Protein AF-A0A7W1L009-F1 (afdb_monomer_lite)

Foldseek 3Di:
DPPPPPVVVVVVVVPPPPDPPPVVVLCVLLVVLLVVLVVVLVVVVVVQVPPPPFPFDSVLSSVLSSVLSVLVSVCLVVLLVLCVVQPCDDPRVVVSCVPLVVVLQVSLLVSLLVSLVSCLVSVRRVVPSDPDPSVVSSVVSCVPCSVVSSVSSVVSSVVSCVVVVVVVVVVVVVVVVVVVVVVVVVVVVVLVVVVVVVVVVVLVVVLVVCVVVVVVVVSVVSVVVVVVVVVVSVD

Secondary structure (DSSP, 8-state):
--SSSSSGGGTTTSGGGS--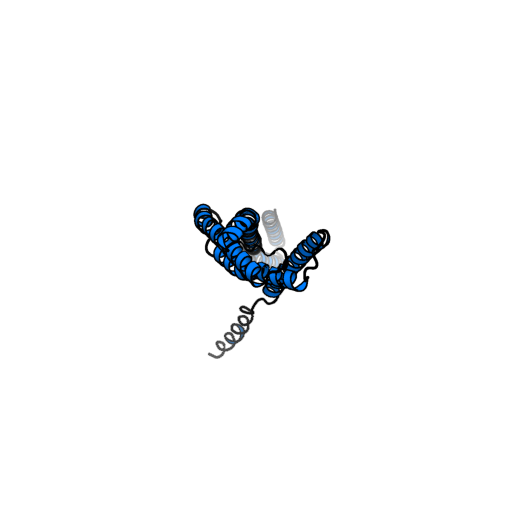--HHHHHHHHHHHHHHHHHHHHHHHHHHHTSTT----HHHHHHHHHHHHHHHHHHHHHHHHHHHHS---GGGHHHHHHHHHHHHHHHHHHHHHHHHHHHHHH-TTGGG---S-HHHHHHHHHHHHHHHHHHHHHHHHHHHHHHHHHHHHHHHHHHHHHHHHHHHHHHHHHHHHHT-HHHHHHHHHHHHHHHHTT-HHHHHHHHHHHHHHHHHHH-

Structure (mmCIF, N/CA/C/O backbone):
data_AF-A0A7W1L009-F1
#
_entry.id   AF-A0A7W1L009-F1
#
loop_
_atom_site.group_PDB
_atom_site.id
_atom_site.type_symbol
_atom_site.label_atom_id
_atom_site.label_alt_id
_atom_site.label_comp_id
_atom_site.label_asym_id
_atom_site.label_entity_id
_atom_site.label_seq_id
_atom_site.pdbx_PDB_ins_code
_atom_site.Cartn_x
_atom_site.Cartn_y
_atom_site.Cartn_z
_atom_site.occupancy
_atom_site.B_iso_or_equiv
_atom_site.auth_seq_id
_atom_site.auth_comp_id
_atom_site.auth_asym_id
_atom_site.auth_atom_id
_atom_site.pdbx_PDB_model_num
ATOM 1 N N . MET A 1 1 ? -43.339 -31.275 17.305 1.00 46.62 1 MET A N 1
ATOM 2 C CA . MET A 1 1 ? -42.189 -31.739 16.490 1.00 46.62 1 MET A CA 1
ATOM 3 C C . MET A 1 1 ? -42.233 -31.160 15.063 1.00 46.62 1 MET A C 1
ATOM 5 O O . MET A 1 1 ? -41.944 -31.872 14.111 1.00 46.62 1 MET A O 1
ATOM 9 N N . LYS A 1 2 ? -42.605 -29.875 14.900 1.00 45.19 2 LYS A N 1
ATOM 10 C CA . LYS A 1 2 ? -42.705 -29.194 13.591 1.00 45.19 2 LYS A CA 1
ATOM 11 C C . LYS A 1 2 ? -41.983 -27.836 13.518 1.00 45.19 2 LYS A C 1
ATOM 13 O O . LYS A 1 2 ? -41.909 -27.273 12.436 1.00 45.19 2 LYS A O 1
ATOM 18 N N . ASP A 1 3 ? -41.362 -27.375 14.604 1.00 46.94 3 ASP A N 1
ATOM 19 C CA . ASP A 1 3 ? -40.790 -26.017 14.668 1.00 46.94 3 ASP A CA 1
ATOM 20 C C . ASP A 1 3 ? -39.268 -25.956 14.459 1.00 46.94 3 ASP A C 1
ATOM 22 O O . ASP A 1 3 ? -38.679 -24.882 14.468 1.00 46.94 3 ASP A O 1
ATOM 26 N N . ALA A 1 4 ? -38.612 -27.095 14.213 1.00 45.16 4 ALA A N 1
ATOM 27 C CA . ALA A 1 4 ? -37.163 -27.150 13.988 1.00 45.16 4 ALA A CA 1
ATOM 28 C C . ALA A 1 4 ? -36.745 -26.940 12.516 1.00 45.16 4 ALA A C 1
ATOM 30 O O . ALA A 1 4 ? -35.558 -26.831 12.234 1.00 45.16 4 ALA A O 1
ATOM 31 N N . ALA A 1 5 ? -37.695 -26.882 11.574 1.00 46.38 5 ALA A N 1
ATOM 32 C CA . ALA A 1 5 ? -37.399 -26.817 10.136 1.00 46.38 5 ALA A CA 1
ATOM 33 C C . ALA A 1 5 ? -37.374 -25.389 9.554 1.00 46.38 5 ALA A C 1
ATOM 35 O O . ALA A 1 5 ? -36.923 -25.202 8.428 1.00 46.38 5 ALA A O 1
ATOM 36 N N . HIS A 1 6 ? -37.829 -24.377 10.301 1.00 44.53 6 HIS A N 1
ATOM 37 C CA . HIS A 1 6 ? -37.898 -22.994 9.806 1.00 44.53 6 HIS A CA 1
ATOM 38 C C . HIS A 1 6 ? -36.679 -22.127 10.152 1.00 44.53 6 HIS A C 1
ATOM 40 O O . HIS A 1 6 ? -36.514 -21.062 9.563 1.00 44.53 6 HIS A O 1
ATOM 46 N N . ILE A 1 7 ? -35.801 -22.576 11.053 1.00 45.00 7 ILE A N 1
ATOM 47 C CA . ILE A 1 7 ? -34.614 -21.803 11.462 1.00 45.00 7 ILE A CA 1
ATOM 48 C C . ILE A 1 7 ? -33.423 -22.067 10.524 1.00 45.00 7 ILE A C 1
ATOM 50 O O . ILE A 1 7 ? -32.564 -21.207 10.350 1.00 45.00 7 ILE A O 1
ATOM 54 N N . THR A 1 8 ? -33.398 -23.207 9.832 1.00 45.38 8 THR A N 1
ATOM 55 C CA . THR A 1 8 ? -32.261 -23.598 8.986 1.00 45.38 8 THR A CA 1
ATOM 56 C C . TH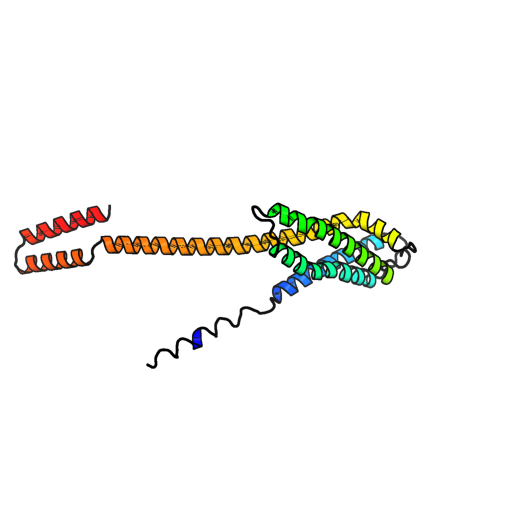R A 1 8 ? -32.197 -22.840 7.656 1.00 45.38 8 THR A C 1
ATOM 58 O O . THR A 1 8 ? -31.114 -22.677 7.110 1.00 45.38 8 THR A O 1
ATOM 61 N N . TYR A 1 9 ? -33.317 -22.304 7.154 1.00 40.91 9 TYR A N 1
ATOM 62 C CA . TYR A 1 9 ? -33.340 -21.622 5.849 1.00 40.91 9 TYR A CA 1
ATOM 63 C C . TYR A 1 9 ? -32.836 -20.165 5.898 1.00 40.91 9 TYR A C 1
ATOM 65 O O . TYR A 1 9 ? -32.505 -19.591 4.867 1.00 40.91 9 TYR A O 1
ATOM 73 N N . SER A 1 10 ? -32.747 -19.556 7.088 1.00 44.91 10 SER A N 1
ATOM 74 C CA . SER A 1 10 ? -32.300 -18.161 7.243 1.00 44.91 10 SER A CA 1
ATOM 75 C C . SER A 1 10 ? -30.789 -18.013 7.461 1.00 44.91 10 SER A C 1
ATOM 77 O O . SER A 1 10 ? -30.282 -16.894 7.391 1.00 44.91 10 SER A O 1
ATOM 79 N N . ALA A 1 11 ? -30.071 -19.103 7.750 1.00 43.47 11 ALA A N 1
ATOM 80 C CA . ALA A 1 11 ? -28.629 -19.063 7.999 1.00 43.47 11 ALA A CA 1
ATOM 81 C C . ALA A 1 11 ? -27.800 -19.235 6.711 1.00 43.47 11 ALA A C 1
ATOM 83 O O . ALA A 1 11 ? -26.725 -18.658 6.601 1.00 43.47 11 ALA A O 1
ATOM 84 N N . GLU A 1 12 ? -28.316 -19.948 5.704 1.00 40.81 12 GLU A N 1
ATOM 85 C CA . GLU A 1 12 ? -27.617 -20.150 4.422 1.00 40.81 12 GLU A CA 1
ATOM 86 C C . GLU A 1 12 ? -27.707 -18.950 3.464 1.00 40.81 12 GLU A C 1
ATOM 88 O O . GLU A 1 12 ? -26.890 -18.828 2.554 1.00 40.81 12 GLU A O 1
ATOM 93 N N . SER A 1 13 ? -28.645 -18.017 3.664 1.00 39.84 13 SER A N 1
ATOM 94 C CA . SER A 1 13 ? -28.810 -16.864 2.765 1.00 39.84 13 SER A CA 1
ATOM 95 C C . SER A 1 13 ? -27.940 -15.650 3.115 1.00 39.84 13 SER A C 1
ATOM 97 O O . SER A 1 13 ? -27.972 -14.663 2.383 1.00 39.84 13 SER A O 1
ATOM 99 N N . ILE A 1 14 ? -27.187 -15.686 4.221 1.00 44.84 14 ILE A N 1
ATOM 100 C CA . ILE A 1 14 ? -26.332 -14.566 4.667 1.00 44.84 14 ILE A CA 1
ATOM 101 C C . ILE A 1 14 ? -24.852 -14.786 4.294 1.00 44.84 14 ILE A C 1
ATOM 103 O O . ILE A 1 14 ? -24.099 -13.821 4.198 1.00 44.84 14 ILE A O 1
ATOM 107 N N . ASP A 1 15 ? -24.447 -16.015 3.957 1.00 39.91 15 ASP A N 1
ATOM 108 C CA . ASP A 1 15 ? -23.040 -16.351 3.669 1.00 39.91 15 ASP A CA 1
ATOM 109 C C . ASP A 1 15 ? -22.655 -16.311 2.173 1.00 39.91 15 ASP A C 1
ATOM 111 O O . ASP A 1 15 ? -21.501 -16.528 1.800 1.00 39.91 15 ASP A O 1
ATOM 115 N N . ALA A 1 16 ? -23.590 -15.967 1.281 1.00 38.56 16 ALA A N 1
ATOM 116 C CA . ALA A 1 16 ? -23.349 -15.964 -0.167 1.00 38.56 16 ALA A CA 1
ATOM 117 C C . ALA A 1 16 ? -22.664 -14.688 -0.715 1.00 38.56 16 ALA A C 1
ATOM 119 O O . ALA A 1 16 ? -22.377 -14.613 -1.909 1.00 38.56 16 ALA A O 1
ATOM 120 N N . THR A 1 17 ? -22.360 -13.683 0.119 1.00 44.88 17 THR A N 1
ATOM 121 C CA . THR A 1 17 ? -21.726 -12.416 -0.320 1.00 44.88 17 THR A CA 1
ATOM 122 C C . THR A 1 17 ? -20.252 -12.261 0.072 1.00 44.88 17 THR A C 1
ATOM 124 O O . THR A 1 17 ? -19.686 -11.183 -0.106 1.00 44.88 17 THR A O 1
ATOM 127 N N . ALA A 1 18 ? -19.595 -13.310 0.577 1.00 47.41 18 ALA A N 1
ATOM 128 C CA . ALA A 1 18 ? -18.253 -13.205 1.167 1.00 47.41 18 ALA A CA 1
ATOM 129 C C . ALA A 1 18 ? -17.078 -13.710 0.295 1.00 47.41 18 ALA A C 1
ATOM 131 O O . ALA A 1 18 ? -15.979 -13.909 0.806 1.00 47.41 18 ALA A O 1
ATOM 132 N N . SER A 1 19 ? -17.243 -13.891 -1.021 1.00 48.50 19 SER A N 1
ATOM 133 C CA . SER A 1 19 ? -16.113 -14.261 -1.906 1.00 48.50 19 SER A CA 1
ATOM 134 C C . SER A 1 19 ? -16.159 -13.639 -3.306 1.00 48.50 19 SER A C 1
ATOM 136 O O . SER A 1 19 ? -15.569 -14.150 -4.258 1.00 48.50 19 SER A O 1
ATOM 138 N N . GLY A 1 20 ? -16.816 -12.487 -3.448 1.00 48.69 20 GLY A N 1
ATOM 139 C CA . GLY A 1 20 ? -16.713 -11.700 -4.671 1.00 48.69 20 GLY A CA 1
ATOM 140 C C . GLY A 1 20 ? -15.293 -11.158 -4.824 1.00 48.69 20 GLY A C 1
ATOM 141 O O . GLY A 1 20 ? -14.813 -10.436 -3.948 1.00 48.69 20 GLY A O 1
ATOM 142 N N . ILE A 1 21 ? -14.624 -11.483 -5.938 1.00 59.16 21 ILE A N 1
ATOM 143 C CA . ILE A 1 21 ? -13.429 -10.765 -6.404 1.00 59.16 21 ILE A CA 1
ATOM 144 C C . ILE A 1 21 ? -13.701 -9.278 -6.190 1.00 59.16 21 ILE A C 1
ATOM 146 O O . ILE A 1 21 ? -14.651 -8.732 -6.751 1.00 59.16 21 ILE A O 1
ATOM 150 N N . ASN A 1 22 ? -12.915 -8.635 -5.325 1.00 78.00 22 ASN A N 1
ATOM 151 C CA . ASN A 1 22 ? -13.117 -7.231 -5.008 1.00 78.00 22 ASN A CA 1
ATOM 152 C C . ASN A 1 22 ? -12.625 -6.406 -6.202 1.00 78.00 22 ASN A C 1
ATOM 154 O O . ASN A 1 22 ? -11.489 -5.934 -6.228 1.00 78.00 22 ASN A O 1
ATOM 158 N N . TRP A 1 23 ? -13.470 -6.313 -7.230 1.00 80.75 23 TRP A N 1
ATOM 159 C CA . TRP A 1 23 ? -13.182 -5.647 -8.495 1.00 80.75 23 TRP A CA 1
ATOM 160 C C . TRP A 1 23 ? -12.701 -4.219 -8.271 1.00 80.75 23 TRP A C 1
ATOM 162 O O . TRP A 1 23 ? -11.804 -3.781 -8.975 1.00 80.75 23 TRP A O 1
ATOM 172 N N . LEU A 1 24 ? -13.198 -3.539 -7.233 1.00 85.69 24 LEU A N 1
ATOM 173 C CA . LEU A 1 24 ? -12.755 -2.199 -6.861 1.00 85.69 24 LEU A CA 1
ATOM 174 C C . LEU A 1 24 ? -11.282 -2.153 -6.412 1.00 85.69 24 LEU A C 1
ATOM 176 O O . LEU A 1 24 ? -10.558 -1.220 -6.754 1.00 85.69 24 LEU A O 1
ATOM 180 N N . LYS A 1 25 ? -10.795 -3.166 -5.685 1.00 84.94 25 LYS A N 1
ATOM 181 C CA . LYS A 1 25 ? -9.369 -3.263 -5.317 1.00 84.94 25 LYS A CA 1
ATOM 182 C C . LYS A 1 25 ? -8.491 -3.494 -6.550 1.00 84.94 25 LYS A C 1
ATOM 184 O O . LYS A 1 25 ? -7.429 -2.894 -6.672 1.00 84.94 25 LYS A O 1
ATOM 189 N N . TRP A 1 26 ? -8.940 -4.330 -7.484 1.00 86.38 26 TRP A N 1
ATOM 190 C CA . TRP A 1 26 ? -8.178 -4.616 -8.702 1.00 86.38 26 TRP A CA 1
ATOM 191 C C . TRP A 1 26 ? -8.198 -3.456 -9.698 1.00 86.38 26 TRP A C 1
ATOM 193 O O . TRP A 1 26 ? -7.164 -3.159 -10.291 1.00 86.38 26 TRP A O 1
ATOM 203 N N . THR A 1 27 ? -9.324 -2.755 -9.849 1.00 88.50 27 THR A N 1
ATOM 204 C CA . THR A 1 27 ? -9.409 -1.568 -10.711 1.00 88.50 27 THR A CA 1
ATOM 205 C C . THR A 1 27 ? -8.605 -0.403 -10.154 1.00 88.50 27 THR A C 1
ATOM 207 O O . THR A 1 27 ? -7.937 0.278 -10.927 1.00 88.50 27 THR A O 1
ATOM 210 N N . THR A 1 28 ? -8.595 -0.191 -8.834 1.00 89.19 28 THR A N 1
ATOM 211 C CA . THR A 1 28 ? -7.747 0.844 -8.216 1.00 89.19 28 THR A CA 1
ATOM 212 C C . THR A 1 28 ? -6.264 0.509 -8.344 1.00 89.19 28 THR A C 1
ATOM 214 O O . THR A 1 28 ? -5.489 1.379 -8.732 1.00 89.19 28 THR A O 1
ATOM 217 N N . LEU A 1 29 ? -5.869 -0.750 -8.119 1.00 90.88 29 LEU A N 1
ATOM 218 C CA . LEU A 1 29 ? -4.492 -1.209 -8.323 1.00 90.88 29 LEU A CA 1
ATOM 219 C C . LEU A 1 29 ? -4.044 -1.024 -9.779 1.00 90.88 29 LEU A C 1
ATOM 221 O O . LEU A 1 29 ? -2.995 -0.439 -10.041 1.00 90.88 29 LEU A O 1
ATOM 225 N N . PHE A 1 30 ? -4.849 -1.496 -10.730 1.00 91.19 30 PHE A N 1
ATOM 226 C CA . PHE A 1 30 ? -4.559 -1.361 -12.154 1.00 91.19 30 PHE A CA 1
ATOM 227 C C . PHE A 1 30 ? -4.498 0.111 -12.571 1.00 91.19 30 PHE A C 1
ATOM 229 O O . PHE A 1 30 ? -3.545 0.524 -13.228 1.00 91.19 30 PHE A O 1
ATOM 236 N N . GLY A 1 31 ? -5.466 0.922 -12.137 1.00 93.44 31 GLY A N 1
ATOM 237 C CA . GLY A 1 31 ? -5.502 2.358 -12.401 1.00 93.44 31 GLY A CA 1
ATOM 238 C C . GLY A 1 31 ? -4.281 3.091 -11.845 1.00 93.44 31 GLY A C 1
ATOM 239 O O . GLY A 1 31 ? -3.700 3.913 -12.549 1.00 93.44 31 GLY A O 1
ATOM 240 N N . PHE A 1 32 ? -3.839 2.746 -10.632 1.00 94.81 32 PHE A N 1
ATOM 241 C CA . PHE A 1 32 ? -2.645 3.316 -10.007 1.00 94.81 32 PHE A CA 1
ATOM 242 C C . PHE A 1 32 ? -1.383 3.053 -10.839 1.00 94.81 32 PHE A C 1
ATOM 244 O O . PHE A 1 32 ? -0.689 3.997 -11.218 1.00 94.81 32 PHE A O 1
ATOM 251 N N . TRP A 1 33 ? -1.111 1.793 -11.194 1.00 95.06 33 TRP A N 1
ATOM 252 C CA . TRP A 1 33 ? 0.078 1.445 -11.982 1.00 95.06 33 TRP A CA 1
ATOM 253 C C . TRP A 1 33 ? 0.001 1.943 -13.430 1.00 95.06 33 TRP A C 1
ATOM 255 O O . TRP A 1 33 ? 1.023 2.323 -13.999 1.00 95.06 33 TRP A O 1
ATOM 265 N N . THR A 1 34 ? -1.202 2.018 -14.009 1.00 95.12 34 THR A N 1
ATOM 266 C CA . THR A 1 34 ? -1.424 2.627 -15.332 1.00 95.12 34 THR A CA 1
ATOM 267 C C . THR A 1 34 ? -1.083 4.113 -15.311 1.00 95.12 34 THR A C 1
ATOM 269 O O . THR A 1 34 ? -0.361 4.594 -16.185 1.00 95.12 34 THR A O 1
ATOM 272 N N . LEU A 1 35 ? -1.571 4.845 -14.304 1.00 95.50 35 LEU A N 1
ATOM 273 C CA . LEU A 1 35 ? -1.282 6.266 -14.140 1.00 95.50 35 LEU A CA 1
ATOM 274 C C . LEU A 1 35 ? 0.220 6.493 -13.952 1.00 95.50 35 LEU A C 1
ATOM 276 O O . LEU A 1 35 ? 0.794 7.344 -14.627 1.00 95.50 35 LEU A O 1
ATOM 280 N N . PHE A 1 36 ? 0.864 5.699 -13.093 1.00 92.81 36 PHE A N 1
ATOM 281 C CA . PHE A 1 36 ? 2.303 5.797 -12.856 1.00 92.81 36 PHE A CA 1
ATOM 282 C C . PHE A 1 36 ? 3.105 5.546 -14.140 1.00 92.81 36 PHE A C 1
ATOM 284 O O . PHE A 1 36 ? 3.986 6.330 -14.492 1.00 92.81 36 PHE A O 1
ATOM 291 N N . SER A 1 37 ? 2.727 4.515 -14.901 1.00 94.44 37 SER A N 1
ATOM 292 C CA . SER A 1 37 ? 3.308 4.239 -16.213 1.00 94.44 37 SER A CA 1
ATOM 293 C C . SER A 1 37 ? 3.142 5.393 -17.187 1.00 94.44 37 SER A C 1
ATOM 295 O O . SER A 1 37 ? 4.089 5.750 -17.886 1.00 94.44 37 SER A O 1
ATOM 297 N N . PHE A 1 38 ? 1.943 5.967 -17.267 1.00 95.44 38 PHE A N 1
ATOM 298 C CA . PHE A 1 38 ? 1.664 7.068 -18.177 1.00 95.44 38 PHE A CA 1
ATOM 299 C C . PHE A 1 38 ? 2.495 8.305 -17.824 1.00 95.44 38 PHE A C 1
ATOM 301 O O . PHE A 1 38 ? 3.112 8.898 -18.710 1.00 95.44 38 PHE A O 1
ATOM 308 N N . LEU A 1 39 ? 2.565 8.669 -16.540 1.00 95.12 39 LEU A N 1
ATOM 309 C CA . LEU A 1 39 ? 3.374 9.794 -16.068 1.00 95.12 39 LEU A CA 1
ATOM 310 C C . LEU A 1 39 ? 4.856 9.584 -16.390 1.00 95.12 39 LEU A C 1
ATOM 312 O O . LEU A 1 39 ? 5.491 10.470 -16.961 1.00 95.12 39 LEU A O 1
ATOM 316 N N . TYR A 1 40 ? 5.386 8.392 -16.108 1.00 93.19 40 TYR A N 1
ATOM 317 C CA . TYR A 1 40 ? 6.799 8.092 -16.324 1.00 93.19 40 TYR A CA 1
ATOM 318 C C . TYR A 1 40 ? 7.155 8.004 -17.820 1.00 93.19 40 TYR A C 1
ATOM 320 O O . TYR A 1 40 ? 8.200 8.493 -18.243 1.00 93.19 40 TYR A O 1
ATOM 328 N N . ALA A 1 41 ? 6.266 7.463 -18.661 1.00 93.38 41 ALA A N 1
ATOM 329 C CA . ALA A 1 41 ? 6.438 7.481 -20.116 1.00 93.38 41 ALA A CA 1
ATOM 330 C C . ALA A 1 41 ? 6.461 8.906 -20.686 1.00 93.38 41 ALA A C 1
ATOM 332 O O . ALA A 1 41 ? 7.287 9.210 -21.548 1.00 93.38 41 ALA A O 1
ATOM 333 N N . ASN A 1 42 ? 5.585 9.788 -20.194 1.00 93.25 42 ASN A N 1
ATOM 334 C CA . ASN A 1 42 ? 5.578 11.192 -20.600 1.00 93.25 42 ASN A CA 1
ATOM 335 C C . ASN A 1 42 ? 6.837 11.923 -20.135 1.00 93.25 42 ASN A C 1
ATOM 337 O O . ASN A 1 42 ? 7.430 12.637 -20.938 1.00 93.25 42 ASN A O 1
ATOM 341 N N . GLN A 1 43 ? 7.276 11.716 -18.889 1.00 91.88 43 GLN A N 1
ATOM 342 C CA . GLN A 1 43 ? 8.520 12.297 -18.379 1.00 91.88 43 GLN A CA 1
ATOM 343 C C . GLN A 1 43 ? 9.702 11.968 -19.302 1.00 91.88 43 GLN A C 1
ATOM 345 O O . GLN A 1 43 ? 10.366 12.885 -19.781 1.00 91.88 43 GLN A O 1
ATOM 350 N N . ILE A 1 44 ? 9.902 10.683 -19.618 1.00 89.31 44 ILE A N 1
ATOM 351 C CA . ILE A 1 44 ? 10.985 10.238 -20.507 1.00 89.31 44 ILE A CA 1
ATOM 352 C C . ILE A 1 44 ? 10.846 10.851 -21.902 1.00 89.31 44 ILE A C 1
ATOM 354 O O . ILE A 1 44 ? 11.819 11.340 -22.472 1.00 89.31 44 ILE A O 1
ATOM 358 N N . TYR A 1 45 ? 9.635 10.853 -22.461 1.00 89.00 45 TYR A N 1
ATOM 359 C CA . TYR A 1 45 ? 9.402 11.417 -23.787 1.00 89.00 45 TYR A CA 1
ATOM 360 C C . TYR A 1 45 ? 9.726 12.916 -23.854 1.00 89.00 45 TYR A C 1
ATOM 362 O O . TYR A 1 45 ? 10.356 13.368 -24.810 1.00 89.00 45 TYR A O 1
ATOM 370 N N . PHE A 1 46 ? 9.327 13.693 -22.843 1.00 87.94 46 PHE A N 1
ATOM 371 C CA . PHE A 1 46 ? 9.630 15.121 -22.792 1.00 87.94 46 PHE A CA 1
ATOM 372 C C . PHE A 1 46 ? 11.115 15.387 -22.572 1.00 87.94 46 PHE A C 1
ATOM 374 O O . PHE A 1 46 ? 11.657 16.261 -23.243 1.00 87.94 46 PHE A O 1
ATOM 381 N N . GLU A 1 47 ? 11.787 14.632 -21.705 1.00 84.31 47 GLU A N 1
ATOM 382 C CA . GLU A 1 47 ? 13.237 14.737 -21.505 1.00 84.31 47 GLU A CA 1
ATOM 383 C C . GLU A 1 47 ? 13.992 14.508 -22.824 1.00 84.31 47 GLU A C 1
ATOM 385 O O . GLU A 1 47 ? 14.850 15.299 -23.220 1.00 84.31 47 GLU A O 1
ATOM 390 N N . MET A 1 48 ? 13.575 13.499 -23.588 1.00 79.75 48 MET A N 1
ATOM 391 C CA . MET A 1 48 ? 14.184 13.181 -24.878 1.00 79.75 48 MET A CA 1
ATOM 392 C C . MET A 1 48 ? 13.861 14.196 -25.971 1.00 79.75 48 MET A C 1
ATOM 394 O O . MET A 1 48 ? 14.709 14.473 -26.814 1.00 79.75 48 MET A O 1
ATOM 398 N N . ARG A 1 49 ? 12.680 14.821 -25.943 1.00 77.56 49 ARG A N 1
ATOM 399 C CA . ARG A 1 49 ? 12.310 15.865 -26.914 1.00 77.56 49 ARG A CA 1
ATOM 400 C C . ARG A 1 49 ? 13.220 17.097 -26.847 1.00 77.56 49 ARG A C 1
ATOM 402 O O . ARG A 1 49 ? 13.353 17.802 -27.844 1.00 77.56 49 ARG A O 1
ATOM 409 N N . HIS A 1 50 ? 13.843 17.358 -25.698 1.00 74.25 50 HIS A N 1
ATOM 410 C CA . HIS A 1 50 ? 14.800 18.458 -25.537 1.00 74.25 50 HIS A CA 1
ATOM 411 C C . HIS A 1 50 ? 16.217 18.092 -26.007 1.00 74.25 50 HIS A C 1
ATOM 413 O O . HIS A 1 50 ? 17.090 18.957 -26.044 1.00 74.25 50 HIS A O 1
ATOM 419 N N . THR A 1 51 ? 16.448 16.836 -26.398 1.00 72.44 51 THR A N 1
ATOM 420 C CA . THR A 1 51 ? 17.743 16.357 -26.880 1.00 72.44 51 THR A CA 1
ATOM 421 C C . THR A 1 51 ? 17.790 16.429 -28.416 1.00 72.44 51 THR A C 1
ATOM 423 O O . THR A 1 51 ? 16.984 15.784 -29.093 1.00 72.44 51 THR A O 1
ATOM 426 N N . PRO A 1 52 ? 18.714 17.204 -29.013 1.00 66.38 52 PRO A N 1
ATOM 427 C CA . PRO A 1 52 ? 18.804 17.350 -30.465 1.00 66.38 52 PRO A CA 1
ATOM 428 C C . PRO A 1 52 ? 19.039 16.006 -31.176 1.00 66.38 52 PRO A C 1
ATOM 430 O O . PRO A 1 52 ? 19.921 15.242 -30.793 1.00 66.38 52 PRO A O 1
ATOM 433 N N . GLY A 1 53 ? 18.272 15.729 -32.238 1.00 66.56 53 GLY A N 1
ATOM 434 C CA . GLY A 1 53 ? 18.401 14.506 -33.050 1.00 66.56 53 GLY A CA 1
ATOM 435 C C . GLY A 1 53 ? 17.520 13.323 -32.617 1.00 66.56 53 GLY A C 1
ATOM 436 O O . GLY A 1 53 ? 17.603 12.255 -33.221 1.00 66.56 53 GLY A O 1
ATOM 437 N N . MET A 1 54 ? 16.657 13.499 -31.611 1.00 63.56 54 MET A N 1
ATOM 438 C CA . MET A 1 54 ? 15.803 12.443 -31.054 1.00 63.56 54 MET A CA 1
ATOM 439 C C . MET A 1 54 ? 14.349 12.510 -31.559 1.00 63.56 54 MET A C 1
ATOM 441 O O . MET A 1 54 ? 13.495 13.149 -30.951 1.00 63.56 54 MET A O 1
ATOM 445 N N . ASN A 1 55 ? 14.028 11.795 -32.644 1.00 63.84 55 ASN A N 1
ATOM 446 C CA . ASN A 1 55 ? 12.637 11.510 -33.031 1.00 63.84 55 ASN A CA 1
ATOM 447 C C . ASN A 1 55 ? 12.243 10.102 -32.561 1.00 63.84 55 ASN A C 1
ATOM 449 O O . ASN A 1 55 ? 12.256 9.152 -33.341 1.00 63.84 55 ASN A O 1
ATOM 453 N N . HIS A 1 56 ? 11.915 9.955 -31.275 1.00 74.88 56 HIS A N 1
ATOM 454 C CA . HIS A 1 56 ? 11.468 8.676 -30.713 1.00 74.88 56 HIS A CA 1
ATOM 455 C C . HIS A 1 56 ? 9.952 8.504 -30.794 1.00 74.88 56 HIS A C 1
ATOM 457 O O . HIS A 1 56 ? 9.179 9.449 -30.617 1.00 74.88 56 HIS A O 1
ATOM 463 N N . SER A 1 57 ? 9.513 7.264 -31.011 1.00 86.25 57 SER A N 1
ATOM 464 C CA . SER A 1 57 ? 8.095 6.916 -30.964 1.00 86.25 57 SER A CA 1
ATOM 465 C C . SER A 1 57 ? 7.604 6.868 -29.518 1.00 86.25 57 SER A C 1
ATOM 467 O O . SER A 1 57 ? 7.963 5.960 -28.764 1.00 86.25 57 SER A O 1
ATOM 469 N N . TRP A 1 58 ? 6.728 7.809 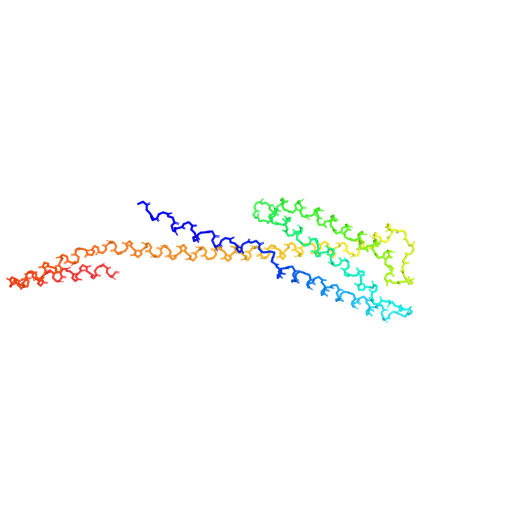-29.149 1.00 88.69 58 TRP A N 1
ATOM 470 C CA . TRP A 1 58 ? 6.071 7.825 -27.837 1.00 88.69 58 TRP A CA 1
ATOM 471 C C . TRP A 1 58 ? 5.411 6.479 -27.512 1.00 88.69 58 TRP A C 1
ATOM 473 O O . TRP A 1 58 ? 5.524 5.994 -26.393 1.00 88.69 58 TRP A O 1
ATOM 483 N N . TRP A 1 59 ? 4.807 5.820 -28.505 1.00 89.75 59 TRP A N 1
ATOM 484 C CA . TRP A 1 59 ? 4.146 4.525 -28.331 1.00 89.75 59 TRP A CA 1
ATOM 485 C C . TRP A 1 59 ? 5.094 3.407 -27.891 1.00 89.75 59 TRP A C 1
ATOM 487 O O . TRP A 1 59 ? 4.705 2.565 -27.085 1.00 89.75 59 TRP A O 1
ATOM 497 N N . ARG A 1 60 ? 6.344 3.397 -28.376 1.00 88.94 60 ARG A N 1
ATOM 498 C CA . ARG A 1 60 ? 7.333 2.390 -27.955 1.00 88.94 60 ARG A CA 1
ATOM 499 C C . ARG A 1 60 ? 7.785 2.616 -26.519 1.00 88.94 60 ARG A C 1
ATOM 501 O O . ARG A 1 60 ? 7.900 1.652 -25.766 1.00 88.94 60 ARG A O 1
ATOM 508 N N . ILE A 1 61 ? 7.989 3.878 -26.138 1.00 90.69 61 ILE A N 1
ATOM 509 C CA . ILE A 1 61 ? 8.302 4.259 -24.756 1.00 90.69 61 ILE A CA 1
ATOM 510 C C . ILE A 1 61 ? 7.124 3.891 -23.850 1.00 90.69 61 ILE A C 1
ATOM 512 O O . ILE A 1 61 ? 7.314 3.188 -22.865 1.00 90.69 61 ILE A O 1
ATOM 516 N N . ALA A 1 62 ? 5.902 4.283 -24.209 1.00 93.06 62 ALA A N 1
ATOM 517 C CA . ALA A 1 62 ? 4.700 3.987 -23.438 1.00 93.06 62 ALA A CA 1
ATOM 518 C C . ALA A 1 62 ? 4.495 2.478 -23.237 1.00 93.06 62 ALA A C 1
ATOM 520 O O . ALA A 1 62 ? 4.222 2.050 -22.120 1.00 93.06 62 ALA A O 1
ATOM 521 N N . PHE A 1 63 ? 4.681 1.666 -24.282 1.00 92.69 63 PHE A N 1
ATOM 522 C CA . PHE A 1 63 ? 4.563 0.210 -24.181 1.00 92.69 63 PHE A CA 1
ATOM 523 C C . PHE A 1 63 ? 5.641 -0.408 -23.280 1.00 92.69 63 PHE A C 1
ATOM 525 O O . PHE A 1 63 ? 5.324 -1.235 -22.424 1.00 92.69 63 PHE A O 1
ATOM 532 N N . TRP A 1 64 ? 6.901 0.018 -23.429 1.00 92.06 64 TRP A N 1
ATOM 533 C CA . TRP A 1 64 ? 7.992 -0.423 -22.557 1.00 92.06 64 TRP A CA 1
ATOM 534 C C . TRP A 1 64 ? 7.695 -0.101 -21.088 1.00 92.06 64 TRP A C 1
ATOM 536 O O . TRP A 1 64 ? 7.770 -0.984 -20.236 1.00 92.06 64 TRP A O 1
ATOM 546 N N . GLN A 1 65 ? 7.262 1.126 -20.804 1.00 94.44 65 GLN A N 1
ATOM 547 C CA . GLN A 1 65 ? 6.955 1.561 -19.443 1.00 94.44 65 GLN A CA 1
ATOM 548 C C . GLN A 1 65 ? 5.754 0.832 -18.859 1.00 94.44 65 GLN A C 1
ATOM 550 O O . GLN A 1 65 ? 5.802 0.397 -17.712 1.00 94.44 65 GLN A O 1
ATOM 555 N N . LEU A 1 66 ? 4.709 0.620 -19.654 1.00 95.31 66 LEU A N 1
ATOM 556 C CA . LEU A 1 66 ? 3.517 -0.087 -19.203 1.00 95.31 66 LEU A CA 1
ATOM 557 C C . LEU A 1 66 ? 3.850 -1.511 -18.764 1.00 95.31 66 LEU A C 1
ATOM 559 O O . LEU A 1 66 ? 3.395 -1.950 -17.711 1.00 95.31 66 LEU A O 1
ATOM 563 N N . ALA A 1 67 ? 4.717 -2.199 -19.502 1.00 95.06 67 ALA A N 1
ATOM 564 C CA . ALA A 1 67 ? 5.201 -3.514 -19.109 1.00 95.06 67 ALA A CA 1
ATOM 565 C C . ALA A 1 67 ? 6.053 -3.481 -17.822 1.00 95.06 67 ALA A C 1
ATOM 567 O O . ALA A 1 67 ? 5.852 -4.316 -16.939 1.00 95.06 67 ALA A O 1
ATOM 568 N N . VAL A 1 68 ? 6.960 -2.506 -17.678 1.00 94.62 68 VAL A N 1
ATOM 569 C CA . VAL A 1 68 ? 7.813 -2.351 -16.481 1.00 94.62 68 VAL A CA 1
ATOM 570 C C . VAL A 1 68 ? 6.981 -2.063 -15.223 1.00 94.62 68 VAL A C 1
ATOM 572 O O . VAL A 1 68 ? 7.220 -2.657 -14.168 1.00 94.62 68 VAL A O 1
ATOM 575 N N . TRP A 1 69 ? 5.971 -1.198 -15.319 1.00 95.62 69 TRP A N 1
ATOM 576 C CA . TRP A 1 69 ? 5.109 -0.838 -14.189 1.00 95.62 69 TRP A CA 1
ATOM 577 C C . TRP A 1 69 ? 4.051 -1.894 -13.877 1.00 95.62 69 TRP A C 1
ATOM 579 O O . TRP A 1 69 ? 3.743 -2.128 -12.710 1.00 95.62 69 TRP A O 1
ATOM 589 N N . TYR A 1 70 ? 3.525 -2.600 -14.877 1.00 95.31 70 TYR A N 1
ATOM 590 C CA . TYR A 1 70 ? 2.637 -3.732 -14.609 1.00 95.31 70 TYR A CA 1
ATOM 591 C C . TYR A 1 70 ? 3.357 -4.906 -13.963 1.00 95.31 70 TYR A C 1
ATOM 593 O O . TYR A 1 70 ? 2.717 -5.628 -13.203 1.00 95.31 70 TYR A O 1
ATOM 601 N N . ALA A 1 71 ? 4.673 -5.061 -14.149 1.00 95.56 71 ALA A N 1
ATOM 602 C CA . ALA A 1 71 ? 5.442 -6.007 -13.345 1.00 95.56 71 ALA A CA 1
ATOM 603 C C . ALA A 1 71 ? 5.282 -5.715 -11.839 1.00 95.56 71 ALA A C 1
ATOM 605 O O . ALA A 1 71 ? 5.004 -6.634 -11.070 1.00 95.56 71 ALA A O 1
ATOM 606 N N . TRP A 1 72 ? 5.330 -4.443 -11.421 1.00 95.88 72 TRP A N 1
ATOM 607 C CA . TRP A 1 72 ? 5.015 -4.049 -10.040 1.00 95.88 72 TRP A CA 1
ATOM 608 C C . TRP A 1 72 ? 3.552 -4.307 -9.665 1.00 95.88 72 TRP A C 1
ATOM 610 O O . TRP A 1 72 ? 3.276 -4.779 -8.561 1.00 95.88 72 TRP A O 1
ATOM 620 N N . GLY A 1 73 ? 2.615 -4.086 -10.589 1.00 94.69 73 GLY A N 1
ATOM 621 C CA . GLY A 1 73 ? 1.206 -4.451 -10.414 1.00 94.69 73 GLY A CA 1
ATOM 622 C C . GLY A 1 73 ? 0.987 -5.932 -10.100 1.00 94.69 73 GLY A C 1
ATOM 623 O O . GLY A 1 73 ? 0.262 -6.252 -9.159 1.00 94.69 73 GLY A O 1
ATOM 624 N N . PHE A 1 74 ? 1.662 -6.830 -10.820 1.00 94.44 74 PHE A N 1
ATOM 625 C CA . PHE A 1 74 ? 1.615 -8.274 -10.568 1.00 94.44 74 PHE A CA 1
ATOM 626 C C . PHE A 1 74 ? 2.372 -8.687 -9.301 1.00 94.44 74 PHE A C 1
ATOM 628 O O . PHE A 1 74 ? 1.939 -9.600 -8.598 1.00 94.44 74 PHE A O 1
ATOM 635 N N . LEU A 1 75 ? 3.474 -8.007 -8.974 1.00 95.38 75 LEU A N 1
ATOM 636 C CA . LEU A 1 75 ? 4.230 -8.258 -7.747 1.00 95.38 75 LEU A CA 1
ATOM 637 C C . LEU A 1 75 ? 3.487 -7.775 -6.498 1.00 95.38 75 LEU A C 1
ATOM 639 O O . LEU A 1 75 ? 3.605 -8.402 -5.451 1.00 95.38 75 LEU A O 1
ATOM 643 N N . THR A 1 76 ? 2.684 -6.713 -6.590 1.00 95.69 76 THR A N 1
ATOM 644 C CA . THR A 1 76 ? 1.963 -6.124 -5.451 1.00 95.69 76 THR A CA 1
ATOM 645 C C . THR A 1 76 ? 1.173 -7.153 -4.627 1.00 95.69 76 THR A C 1
ATOM 647 O O . THR A 1 76 ? 1.439 -7.259 -3.430 1.00 95.69 76 THR A O 1
ATOM 650 N N . PRO A 1 77 ? 0.251 -7.964 -5.187 1.00 93.88 77 PRO A N 1
ATOM 651 C CA . PRO A 1 77 ? -0.478 -8.958 -4.395 1.00 93.88 77 PRO A CA 1
ATOM 652 C C . PRO A 1 77 ? 0.438 -10.022 -3.773 1.00 93.88 77 PRO A C 1
ATOM 654 O O . PRO A 1 77 ? 0.154 -10.498 -2.675 1.00 93.88 77 PRO A O 1
ATOM 657 N N . ILE A 1 78 ? 1.552 -10.366 -4.430 1.00 94.62 78 ILE A N 1
ATOM 658 C CA . ILE A 1 78 ? 2.542 -11.321 -3.913 1.00 94.62 78 ILE A CA 1
ATOM 659 C C . ILE A 1 78 ? 3.273 -10.718 -2.707 1.00 94.62 78 ILE A C 1
ATOM 661 O O . ILE A 1 78 ? 3.383 -11.369 -1.669 1.00 94.62 78 ILE A O 1
ATOM 665 N N . ILE A 1 79 ? 3.719 -9.464 -2.818 1.00 95.69 79 ILE A N 1
ATOM 666 C CA . ILE A 1 79 ? 4.400 -8.719 -1.750 1.00 95.69 79 ILE A CA 1
ATOM 667 C C . ILE A 1 79 ? 3.469 -8.550 -0.546 1.00 95.69 79 ILE A C 1
ATOM 669 O O . ILE A 1 79 ? 3.854 -8.862 0.579 1.00 95.69 79 ILE A O 1
ATOM 673 N N . LEU A 1 80 ? 2.224 -8.124 -0.776 1.00 94.44 80 LEU A N 1
ATOM 674 C CA . LEU A 1 80 ? 1.222 -7.964 0.281 1.00 94.44 80 LEU A CA 1
ATOM 675 C C . LEU A 1 80 ? 0.872 -9.306 0.942 1.00 94.44 80 LEU A C 1
ATOM 677 O O . LEU A 1 80 ? 0.771 -9.390 2.166 1.00 94.44 80 LEU A O 1
ATOM 681 N N . GLY A 1 81 ? 0.736 -10.377 0.155 1.00 92.75 81 GLY A N 1
ATOM 682 C CA . GLY A 1 81 ? 0.521 -11.729 0.673 1.00 92.75 81 GLY A CA 1
ATOM 683 C C . GLY A 1 81 ? 1.688 -12.224 1.533 1.00 92.75 81 GLY A C 1
ATOM 684 O O . GLY A 1 81 ? 1.472 -12.796 2.603 1.00 92.75 81 GLY A O 1
ATOM 685 N N . LEU A 1 82 ? 2.927 -11.957 1.111 1.00 93.31 82 LEU A N 1
ATOM 686 C CA . LEU A 1 82 ? 4.127 -12.278 1.882 1.00 93.31 82 LEU A CA 1
ATOM 687 C C . LEU A 1 82 ? 4.191 -11.469 3.186 1.00 93.31 82 LEU A C 1
ATOM 689 O O . LEU A 1 82 ? 4.496 -12.036 4.235 1.00 93.31 82 LEU A O 1
ATOM 693 N N . GLY A 1 83 ? 3.861 -10.174 3.135 1.00 92.38 83 GLY A N 1
ATOM 694 C CA . GLY A 1 83 ? 3.780 -9.294 4.304 1.00 92.38 83 GLY A CA 1
ATOM 695 C C . GLY A 1 83 ? 2.792 -9.802 5.350 1.00 92.38 83 GLY A C 1
ATOM 696 O O . GLY A 1 83 ? 3.130 -9.910 6.525 1.00 92.38 83 GLY A O 1
ATOM 697 N N . ARG A 1 84 ? 1.602 -10.229 4.916 1.00 90.75 84 ARG A N 1
ATOM 698 C CA . ARG A 1 84 ? 0.589 -10.830 5.801 1.00 90.75 84 ARG A CA 1
ATOM 699 C C . ARG A 1 84 ? 1.022 -12.158 6.406 1.00 90.75 84 ARG A C 1
ATOM 701 O O . ARG A 1 84 ? 0.684 -12.443 7.552 1.00 90.75 84 ARG A O 1
ATOM 708 N N . ARG A 1 85 ? 1.762 -12.977 5.651 1.00 90.94 85 ARG A N 1
ATOM 709 C CA . ARG A 1 85 ? 2.270 -14.277 6.116 1.00 90.94 85 ARG A CA 1
ATOM 710 C C . ARG A 1 85 ? 3.403 -14.134 7.134 1.00 90.94 85 ARG A C 1
ATOM 712 O O . ARG A 1 85 ? 3.524 -14.970 8.027 1.00 90.94 85 ARG A O 1
ATOM 719 N N . PHE A 1 86 ? 4.224 -13.096 6.995 1.00 89.81 86 PHE A N 1
ATOM 720 C CA . PHE A 1 86 ? 5.357 -12.811 7.874 1.00 89.81 86 PHE A CA 1
ATOM 721 C C . PHE A 1 86 ? 5.271 -11.375 8.414 1.00 89.81 86 PHE A C 1
ATOM 723 O O . PHE A 1 86 ? 6.073 -10.522 8.011 1.00 89.81 86 PHE A O 1
ATOM 730 N N . PRO A 1 87 ? 4.309 -11.103 9.318 1.00 85.62 87 PRO A N 1
ATOM 731 C CA . PRO A 1 87 ? 4.061 -9.759 9.822 1.00 85.62 87 PRO A CA 1
ATOM 732 C C . PRO A 1 87 ? 5.258 -9.236 10.620 1.00 85.62 87 PRO A C 1
ATOM 734 O O . PRO A 1 87 ? 5.880 -9.964 11.392 1.00 85.62 87 PRO A O 1
ATOM 737 N N . GLY A 1 88 ? 5.572 -7.954 10.444 1.00 82.31 88 GLY A N 1
ATOM 738 C CA . GLY A 1 88 ? 6.665 -7.262 11.135 1.00 82.31 88 GLY A CA 1
ATOM 739 C C . GLY A 1 88 ? 6.323 -6.776 12.545 1.00 82.31 88 GLY A C 1
ATOM 740 O O . GLY A 1 88 ? 6.897 -5.789 12.992 1.00 82.31 88 GLY A O 1
ATOM 741 N N . GLU A 1 89 ? 5.378 -7.415 13.236 1.00 79.88 89 GLU A N 1
ATOM 742 C CA . GLU A 1 89 ? 4.854 -6.947 14.525 1.00 79.88 89 GLU A CA 1
ATOM 743 C C . GLU A 1 89 ? 5.445 -7.729 15.716 1.00 79.88 89 GLU A C 1
ATOM 745 O O . GLU A 1 89 ? 5.658 -8.949 15.669 1.00 79.88 89 GLU A O 1
ATOM 750 N N . GLY A 1 90 ? 5.691 -7.013 16.819 1.00 79.62 90 GLY A N 1
ATOM 751 C CA . GLY A 1 90 ? 6.090 -7.589 18.105 1.00 79.62 90 GLY A CA 1
ATOM 752 C C . GLY A 1 90 ? 7.406 -8.373 18.057 1.00 79.62 90 GLY A C 1
ATOM 753 O O . GLY A 1 90 ? 8.367 -7.972 17.407 1.00 79.62 90 GLY A O 1
ATOM 754 N N . ALA A 1 91 ? 7.455 -9.519 18.740 1.00 77.06 91 ALA A N 1
ATOM 755 C CA . ALA A 1 91 ? 8.666 -10.338 18.890 1.00 77.06 91 ALA A CA 1
ATOM 756 C C . ALA A 1 91 ? 9.186 -10.970 17.580 1.00 77.06 91 ALA A C 1
ATOM 758 O O . ALA A 1 91 ? 10.272 -11.545 17.560 1.00 77.06 91 ALA A O 1
ATOM 759 N N . SER A 1 92 ? 8.430 -10.875 16.481 1.00 85.50 92 SER A N 1
ATOM 760 C CA . SER A 1 92 ? 8.762 -11.510 15.199 1.00 85.50 92 SER A CA 1
ATOM 761 C C . SER A 1 92 ? 9.380 -10.568 14.158 1.00 85.50 92 SER A C 1
ATOM 763 O O . SER A 1 92 ? 9.727 -11.015 13.062 1.00 85.50 92 SER A O 1
ATOM 765 N N . TRP A 1 93 ? 9.588 -9.288 14.495 1.00 87.31 93 TRP A N 1
ATOM 766 C CA . TRP A 1 93 ? 10.071 -8.270 13.553 1.00 87.31 93 TRP A CA 1
ATOM 767 C C . TRP A 1 93 ? 11.416 -8.629 12.893 1.00 87.31 93 TRP A C 1
ATOM 769 O O . TRP A 1 93 ? 11.573 -8.442 11.689 1.00 87.31 93 TRP A O 1
ATOM 779 N N . LEU A 1 94 ? 12.353 -9.238 13.636 1.00 91.12 94 LEU A N 1
ATOM 780 C CA . LEU A 1 94 ? 13.640 -9.702 13.095 1.00 91.12 94 LEU A CA 1
ATOM 781 C C . LEU A 1 94 ? 13.467 -10.801 12.043 1.00 91.12 94 LEU A C 1
ATOM 783 O O . LEU A 1 94 ? 14.170 -10.811 11.037 1.00 91.12 94 LEU A O 1
ATOM 787 N N . ARG A 1 95 ? 12.515 -11.718 12.248 1.00 90.12 95 ARG A N 1
ATOM 788 C CA . ARG A 1 95 ? 12.207 -12.783 11.284 1.00 90.12 95 ARG A CA 1
ATOM 789 C C . ARG A 1 95 ? 11.566 -12.208 10.026 1.00 90.12 95 ARG A C 1
ATOM 791 O O . ARG A 1 95 ? 11.903 -12.639 8.930 1.00 90.12 95 ARG A O 1
ATOM 798 N N . SER A 1 96 ? 10.668 -11.238 10.189 1.00 91.62 96 SER A N 1
ATOM 799 C CA . SER A 1 96 ? 10.067 -10.508 9.070 1.00 91.62 96 SER A CA 1
ATOM 800 C C . SER A 1 96 ? 11.154 -9.806 8.249 1.00 91.62 96 SER A C 1
ATOM 802 O O . SER A 1 96 ? 11.245 -10.016 7.041 1.00 91.62 96 SER A O 1
ATOM 804 N N . LEU A 1 97 ? 12.068 -9.084 8.907 1.00 93.12 97 LEU A N 1
ATOM 805 C CA . LEU A 1 97 ? 13.195 -8.425 8.245 1.00 93.12 97 LEU A CA 1
ATOM 806 C C . LEU A 1 97 ? 14.125 -9.428 7.544 1.00 93.12 97 LEU A C 1
ATOM 808 O O . LEU A 1 97 ? 14.504 -9.206 6.398 1.00 93.12 97 LEU A O 1
ATOM 812 N N . ALA A 1 98 ? 14.436 -10.557 8.186 1.00 94.44 98 ALA A N 1
ATOM 813 C CA . ALA A 1 98 ? 15.277 -11.610 7.615 1.00 94.44 98 ALA A CA 1
ATOM 814 C C . ALA A 1 98 ? 14.676 -12.273 6.361 1.00 94.44 98 ALA A C 1
ATOM 816 O O . ALA A 1 98 ? 15.415 -12.866 5.581 1.00 94.44 98 ALA A O 1
ATOM 817 N N . ILE A 1 99 ? 13.359 -12.176 6.154 1.00 94.38 99 ILE A N 1
ATOM 818 C CA . ILE A 1 99 ? 12.670 -12.696 4.966 1.00 94.38 99 ILE A CA 1
ATOM 819 C C . ILE A 1 99 ? 12.530 -11.600 3.904 1.00 94.38 99 ILE A C 1
ATOM 821 O O . ILE A 1 99 ? 12.895 -11.809 2.748 1.00 94.38 99 ILE A O 1
ATOM 825 N N . HIS A 1 100 ? 12.036 -10.421 4.287 1.00 95.44 100 HIS A N 1
ATOM 826 C CA . HIS A 1 100 ? 11.737 -9.340 3.343 1.00 95.44 100 HIS A CA 1
ATOM 827 C C . HIS A 1 100 ? 12.987 -8.657 2.800 1.00 95.44 100 HIS A C 1
ATOM 829 O O . HIS A 1 100 ? 12.994 -8.261 1.639 1.00 95.44 100 HIS A O 1
ATOM 835 N N . LEU A 1 101 ? 14.067 -8.558 3.582 1.00 96.38 101 LEU A N 1
ATOM 836 C CA . LEU A 1 101 ? 15.318 -7.959 3.118 1.00 96.38 101 LEU A CA 1
ATOM 837 C C . LEU A 1 101 ? 15.920 -8.730 1.925 1.00 96.38 101 LEU A C 1
ATOM 839 O O . LEU A 1 101 ? 16.025 -8.130 0.855 1.00 96.38 101 LEU A O 1
ATOM 843 N N . PRO A 1 102 ? 16.261 -10.033 2.016 1.00 97.06 102 PRO A N 1
ATOM 844 C CA . PRO A 1 102 ? 16.800 -10.754 0.863 1.00 97.06 102 PRO A CA 1
ATOM 845 C C . PRO A 1 102 ? 15.791 -10.839 -0.287 1.00 97.06 102 PRO A C 1
ATOM 847 O O . PRO A 1 102 ? 16.181 -10.730 -1.447 1.00 97.06 102 PRO A O 1
ATOM 850 N N . PHE A 1 103 ? 14.495 -10.971 0.013 1.00 96.75 103 PHE A N 1
ATOM 851 C CA . PHE A 1 103 ? 13.467 -11.011 -1.023 1.00 96.75 103 PHE A CA 1
ATOM 852 C C . PHE A 1 103 ? 13.377 -9.688 -1.798 1.00 96.75 103 PHE A C 1
ATOM 854 O O . PHE A 1 103 ? 13.345 -9.715 -3.023 1.00 96.75 103 PHE A O 1
ATOM 861 N N . SER A 1 104 ? 13.436 -8.537 -1.121 1.00 97.50 104 SER A N 1
ATOM 862 C CA . SER A 1 104 ? 13.448 -7.221 -1.777 1.00 97.50 104 SER A CA 1
ATOM 863 C C . SER A 1 104 ? 14.666 -7.030 -2.685 1.00 97.50 104 SER A C 1
ATOM 865 O O . SER A 1 104 ? 14.520 -6.542 -3.803 1.00 97.50 104 SER A O 1
ATOM 867 N N . VAL A 1 105 ? 15.849 -7.496 -2.264 1.00 98.00 105 VAL A N 1
ATOM 868 C CA . VAL A 1 105 ? 17.073 -7.465 -3.082 1.00 98.00 105 VAL A CA 1
ATOM 869 C C . VAL A 1 105 ? 16.918 -8.325 -4.339 1.00 98.00 105 VAL A C 1
ATOM 871 O O . VAL A 1 105 ? 17.267 -7.881 -5.432 1.00 98.00 105 VAL A O 1
ATOM 874 N N . ILE A 1 106 ? 16.367 -9.537 -4.204 1.00 97.81 106 ILE A N 1
ATOM 875 C CA . ILE A 1 106 ? 16.123 -10.449 -5.333 1.00 97.81 106 ILE A CA 1
ATOM 876 C C . ILE A 1 106 ? 15.091 -9.857 -6.295 1.00 97.81 106 ILE A C 1
ATOM 878 O O . ILE A 1 106 ? 15.309 -9.883 -7.506 1.00 97.81 106 ILE A O 1
ATOM 882 N N . VAL A 1 107 ? 13.986 -9.313 -5.776 1.00 98.00 107 VAL A N 1
ATOM 883 C CA . VAL A 1 107 ? 12.931 -8.692 -6.587 1.00 98.00 107 VAL A CA 1
ATOM 884 C C . VAL A 1 107 ? 13.481 -7.495 -7.356 1.00 98.00 107 VAL A C 1
ATOM 886 O O . VAL A 1 107 ? 13.290 -7.449 -8.566 1.00 98.00 107 VAL A O 1
ATOM 889 N N . ALA A 1 108 ? 14.220 -6.593 -6.704 1.00 97.88 108 ALA A N 1
ATOM 890 C CA . ALA A 1 108 ? 14.827 -5.436 -7.362 1.00 97.88 108 ALA A CA 1
ATOM 891 C C . ALA A 1 108 ? 15.820 -5.859 -8.458 1.00 97.88 108 ALA A C 1
ATOM 893 O O . ALA A 1 108 ? 15.715 -5.426 -9.600 1.00 97.88 108 ALA A O 1
ATOM 894 N N . ALA A 1 109 ? 16.745 -6.777 -8.158 1.00 97.88 109 ALA A N 1
ATOM 895 C CA . ALA A 1 109 ? 17.703 -7.269 -9.150 1.00 97.88 109 ALA A CA 1
ATOM 896 C C . ALA A 1 109 ? 17.011 -7.950 -10.349 1.00 97.88 109 ALA A C 1
ATOM 898 O O . ALA A 1 109 ? 17.384 -7.730 -11.503 1.00 97.88 109 ALA A O 1
ATOM 899 N N . THR A 1 110 ? 15.974 -8.749 -10.085 1.00 97.81 110 THR A N 1
ATOM 900 C CA . THR A 1 110 ? 15.211 -9.461 -11.122 1.00 97.81 110 THR A CA 1
ATOM 901 C C . THR A 1 110 ? 14.370 -8.503 -11.962 1.00 97.81 110 THR A C 1
ATOM 903 O O . THR A 1 110 ? 14.308 -8.657 -13.181 1.00 97.81 110 THR A O 1
ATOM 906 N N . HIS A 1 111 ? 13.742 -7.505 -11.337 1.00 97.88 111 HIS A N 1
ATOM 907 C CA . HIS A 1 111 ? 12.951 -6.491 -12.031 1.00 97.88 111 HIS A CA 1
ATOM 908 C C . HIS A 1 111 ? 13.834 -5.653 -12.956 1.00 97.88 111 HIS A C 1
ATOM 910 O O . HIS A 1 111 ? 13.549 -5.590 -14.152 1.00 97.88 111 HIS A O 1
ATOM 916 N N . VAL A 1 112 ? 14.980 -5.161 -12.471 1.00 97.62 112 VAL A N 1
ATOM 917 C CA . VAL A 1 112 ? 15.967 -4.455 -13.303 1.00 97.62 112 VAL A CA 1
ATOM 918 C C . VAL A 1 112 ? 16.453 -5.327 -14.464 1.00 97.62 112 VAL A C 1
ATOM 920 O O . VAL A 1 112 ? 16.558 -4.852 -15.598 1.00 97.62 112 VAL A O 1
ATOM 923 N N . ALA A 1 113 ? 16.735 -6.611 -14.223 1.00 97.25 113 ALA A N 1
ATOM 924 C CA . ALA A 1 113 ? 17.141 -7.539 -15.277 1.00 97.25 113 ALA A CA 1
ATOM 925 C C . ALA A 1 113 ? 16.049 -7.694 -16.350 1.00 97.25 113 ALA A C 1
ATOM 927 O O . ALA A 1 113 ? 16.340 -7.592 -17.546 1.00 97.25 113 ALA A O 1
ATOM 928 N N . ALA A 1 114 ? 14.793 -7.878 -15.935 1.00 96.94 114 ALA A N 1
ATOM 929 C CA . ALA A 1 114 ? 13.650 -7.993 -16.835 1.00 96.94 114 ALA A CA 1
ATOM 930 C C . ALA A 1 114 ? 13.407 -6.697 -17.624 1.00 96.94 114 ALA A C 1
ATOM 932 O O . ALA A 1 114 ? 13.234 -6.745 -18.842 1.00 96.94 114 ALA A O 1
ATOM 933 N N . ALA A 1 115 ? 13.466 -5.539 -16.962 1.00 95.38 115 ALA A N 1
ATOM 934 C CA . ALA A 1 115 ? 13.322 -4.228 -17.589 1.00 95.38 115 ALA A CA 1
ATOM 935 C C . ALA A 1 115 ? 14.436 -3.963 -18.615 1.00 95.38 115 ALA A C 1
ATOM 937 O O . ALA A 1 115 ? 14.158 -3.481 -19.716 1.00 95.38 115 ALA A O 1
ATOM 938 N N . THR A 1 116 ? 15.678 -4.347 -18.293 1.00 94.56 116 THR A N 1
ATOM 939 C CA . THR A 1 116 ? 16.834 -4.257 -19.200 1.00 94.56 116 THR A CA 1
ATOM 940 C C . THR A 1 116 ? 16.628 -5.135 -20.429 1.00 94.56 116 THR A C 1
ATOM 942 O O . THR A 1 116 ? 16.782 -4.670 -21.559 1.00 94.56 116 THR A O 1
ATOM 945 N N . TYR A 1 117 ? 16.246 -6.396 -20.225 1.00 94.38 117 TYR A N 1
ATOM 946 C CA . TYR A 1 117 ? 16.001 -7.332 -21.318 1.00 94.38 117 TYR A CA 1
ATOM 947 C C . TYR A 1 117 ? 14.877 -6.834 -22.233 1.00 94.38 117 TYR A C 1
ATOM 949 O O . TYR A 1 117 ? 15.024 -6.798 -23.455 1.00 94.38 117 TYR A O 1
ATOM 957 N N . LEU A 1 118 ? 13.783 -6.352 -21.641 1.00 93.50 118 LEU A N 1
ATOM 958 C CA . LEU A 1 118 ? 12.655 -5.803 -22.377 1.00 93.50 118 LEU A CA 1
ATOM 959 C C . LEU A 1 118 ? 13.040 -4.547 -23.176 1.00 93.50 118 LEU A C 1
ATOM 961 O O . LEU A 1 118 ? 12.656 -4.415 -24.339 1.00 93.50 118 LEU A O 1
ATOM 965 N N . LYS A 1 119 ? 13.845 -3.655 -22.590 1.00 91.56 119 LYS A N 1
ATOM 966 C CA . LYS A 1 119 ? 14.392 -2.476 -23.275 1.00 91.56 119 LYS A CA 1
ATOM 967 C C . LYS A 1 119 ? 15.220 -2.878 -24.501 1.00 91.56 119 LYS A C 1
ATOM 969 O O . LYS A 1 119 ? 15.079 -2.256 -25.551 1.00 91.56 119 LYS A O 1
ATOM 974 N N . MET A 1 120 ? 16.043 -3.927 -24.399 1.00 90.94 120 MET A N 1
ATOM 975 C CA . MET A 1 120 ? 16.851 -4.431 -25.521 1.00 90.94 120 MET A CA 1
ATOM 976 C C . MET A 1 120 ? 16.002 -5.022 -26.657 1.00 90.94 120 MET A C 1
ATOM 978 O O . MET A 1 120 ? 16.388 -4.910 -27.821 1.00 90.94 120 MET A O 1
ATOM 982 N N . LEU A 1 121 ? 14.854 -5.628 -26.334 1.00 90.12 121 LEU A N 1
ATOM 983 C CA . LEU A 1 121 ? 13.917 -6.170 -27.321 1.00 90.12 121 LEU A CA 1
ATOM 984 C C . LEU A 1 121 ? 13.118 -5.070 -28.030 1.00 90.12 121 LEU A C 1
ATOM 986 O O . LEU A 1 121 ? 13.037 -5.062 -29.255 1.00 90.12 121 LEU A O 1
ATOM 990 N N . ILE A 1 122 ? 12.536 -4.142 -27.264 1.00 89.25 122 ILE A N 1
ATOM 991 C CA . ILE A 1 122 ? 11.655 -3.088 -27.794 1.00 89.25 122 ILE A CA 1
ATOM 992 C C . ILE A 1 122 ? 12.457 -1.981 -28.482 1.00 89.25 122 ILE A C 1
ATOM 994 O O . ILE A 1 122 ? 11.958 -1.358 -29.420 1.00 89.25 122 ILE A O 1
ATOM 998 N N . LYS A 1 123 ? 13.687 -1.724 -28.013 1.00 88.31 123 LYS A N 1
ATOM 999 C CA . LYS A 1 123 ? 14.541 -0.614 -28.460 1.00 88.31 123 LYS A CA 1
ATOM 1000 C C . LYS A 1 123 ? 13.777 0.718 -28.460 1.00 88.31 123 LYS A C 1
ATOM 1002 O O . LYS A 1 123 ? 13.654 1.364 -29.503 1.00 88.31 123 LYS A O 1
ATOM 1007 N N . PRO A 1 124 ? 13.240 1.148 -27.299 1.00 85.25 124 PRO A N 1
ATOM 1008 C CA . PRO A 1 124 ? 12.375 2.327 -27.225 1.00 85.25 124 PRO A CA 1
ATOM 1009 C C . PRO A 1 124 ? 13.081 3.626 -27.649 1.00 85.25 124 PRO A C 1
ATOM 1011 O O . PRO A 1 124 ? 12.409 4.594 -27.995 1.00 85.25 124 PRO A O 1
ATOM 1014 N N . PHE A 1 125 ? 14.418 3.629 -27.673 1.00 82.44 125 PHE A N 1
ATOM 1015 C CA . PHE A 1 125 ? 15.255 4.787 -27.990 1.00 82.44 125 PHE A CA 1
ATOM 1016 C C . PHE A 1 125 ? 15.953 4.697 -29.356 1.00 82.44 125 PHE A C 1
ATOM 1018 O O . PHE A 1 125 ? 16.880 5.464 -29.592 1.00 82.44 125 PHE A O 1
ATOM 1025 N N . ASP A 1 126 ? 15.531 3.781 -30.244 1.00 71.88 126 ASP A N 1
ATOM 1026 C CA . ASP A 1 126 ? 15.998 3.582 -31.633 1.00 71.88 126 ASP A CA 1
ATOM 1027 C C . ASP A 1 126 ? 17.524 3.747 -31.838 1.00 71.88 126 ASP A C 1
ATOM 1029 O O . ASP A 1 126 ? 18.255 2.759 -31.783 1.00 71.88 126 ASP A O 1
ATOM 1033 N N . VAL A 1 127 ? 18.003 4.984 -32.016 1.00 60.78 127 VAL A N 1
ATOM 1034 C CA . VAL A 1 127 ? 19.394 5.396 -32.298 1.00 60.78 127 VAL A CA 1
ATOM 1035 C C . VAL A 1 127 ? 20.363 5.206 -31.115 1.00 60.78 127 VAL A C 1
ATOM 1037 O O . VAL A 1 127 ? 21.552 5.003 -31.333 1.00 60.78 127 VAL A O 1
ATOM 1040 N N . TRP A 1 128 ? 19.876 5.223 -29.870 1.00 61.97 128 TRP A N 1
ATOM 1041 C CA . TRP A 1 128 ? 20.696 5.089 -28.647 1.00 61.97 128 TRP A CA 1
ATOM 1042 C C . TRP A 1 128 ? 20.551 3.731 -27.955 1.00 61.97 128 TRP A C 1
ATOM 1044 O O . TRP A 1 128 ? 20.958 3.553 -26.805 1.00 61.97 128 TRP A O 1
ATOM 1054 N N . SER A 1 129 ? 19.966 2.750 -28.644 1.00 67.19 129 SER A N 1
ATOM 1055 C CA . SER A 1 129 ? 19.936 1.381 -28.137 1.00 67.19 129 SER A CA 1
ATOM 1056 C C . SER A 1 129 ? 21.368 0.860 -28.102 1.00 67.19 129 SER A C 1
ATOM 1058 O O . SER A 1 129 ? 21.918 0.502 -29.142 1.00 67.19 129 SER A O 1
ATOM 1060 N N . SER A 1 130 ? 21.980 0.874 -26.916 1.00 69.12 130 SER A N 1
ATOM 1061 C CA . SER A 1 130 ? 23.364 0.444 -26.752 1.00 69.12 130 SER A CA 1
ATOM 1062 C C . SER A 1 130 ? 23.535 -0.957 -27.345 1.00 69.12 130 SER A C 1
ATOM 1064 O O . SER A 1 130 ? 22.709 -1.854 -27.145 1.00 69.12 130 SER A O 1
ATOM 1066 N N . MET A 1 131 ? 24.602 -1.122 -28.125 1.00 79.44 131 MET A N 1
ATOM 1067 C CA . MET A 1 131 ? 24.997 -2.413 -28.694 1.00 79.44 131 MET A CA 1
ATOM 1068 C C . MET A 1 131 ? 25.747 -3.261 -27.661 1.00 79.44 131 MET A C 1
ATOM 1070 O O . MET A 1 131 ? 26.223 -4.350 -27.984 1.00 79.44 131 MET A O 1
ATOM 1074 N N . ASP A 1 132 ? 25.866 -2.765 -26.426 1.00 87.62 132 ASP A N 1
ATOM 1075 C CA . ASP A 1 132 ? 26.574 -3.468 -25.376 1.00 87.62 132 ASP A CA 1
ATOM 1076 C C . ASP A 1 132 ? 25.846 -4.767 -25.025 1.00 87.62 132 ASP A C 1
ATOM 1078 O O . ASP A 1 132 ? 24.607 -4.817 -25.027 1.00 87.62 132 ASP A O 1
ATOM 1082 N N . PRO A 1 133 ? 26.592 -5.813 -24.636 1.00 92.44 133 PRO A N 1
ATOM 1083 C CA . PRO A 1 133 ? 26.000 -7.036 -24.127 1.00 92.44 133 PRO A CA 1
ATOM 1084 C C . PRO A 1 133 ? 25.078 -6.768 -22.934 1.00 92.44 133 PRO A C 1
ATOM 1086 O O . PRO A 1 133 ? 25.332 -5.872 -22.124 1.00 92.44 133 PRO A O 1
ATOM 1089 N N . PHE A 1 134 ? 24.069 -7.627 -22.762 1.00 93.81 134 PHE A N 1
ATOM 1090 C CA . PHE A 1 134 ? 23.090 -7.540 -21.673 1.00 93.81 134 PHE A CA 1
ATOM 1091 C C . PHE A 1 134 ? 23.728 -7.253 -20.307 1.00 93.81 134 PHE A C 1
ATOM 1093 O O . PHE A 1 134 ? 23.286 -6.355 -19.602 1.00 93.81 134 PHE A O 1
ATOM 1100 N N . MET A 1 135 ? 24.811 -7.951 -19.946 1.00 96.25 135 MET A N 1
ATOM 1101 C CA . MET A 1 135 ? 25.456 -7.787 -18.636 1.00 96.25 135 MET A CA 1
ATOM 1102 C C . MET A 1 135 ? 26.077 -6.403 -18.414 1.00 96.25 135 MET A C 1
ATOM 1104 O O . MET A 1 135 ? 26.158 -5.944 -17.275 1.00 96.25 135 MET A O 1
ATOM 1108 N N . ALA A 1 136 ? 26.531 -5.725 -19.468 1.00 94.81 136 ALA A N 1
ATOM 1109 C CA . ALA A 1 136 ? 27.050 -4.367 -19.349 1.00 94.81 136 ALA A CA 1
ATOM 1110 C C . ALA A 1 136 ? 25.910 -3.373 -19.094 1.00 94.81 136 ALA A C 1
ATOM 1112 O O . ALA A 1 136 ? 26.002 -2.584 -18.152 1.00 94.81 136 ALA A O 1
ATOM 1113 N N . GLN A 1 137 ? 24.815 -3.490 -19.853 1.00 93.56 137 GLN A N 1
ATOM 1114 C CA . GLN A 1 137 ? 23.615 -2.676 -19.653 1.00 93.56 137 GLN A CA 1
ATOM 1115 C C . GLN A 1 137 ? 23.000 -2.937 -18.276 1.00 93.56 137 GLN A C 1
ATOM 1117 O O . GLN A 1 137 ? 22.819 -1.999 -17.510 1.00 93.56 137 GLN A O 1
ATOM 1122 N N . TYR A 1 138 ? 22.797 -4.204 -17.909 1.00 95.88 138 TYR A N 1
ATOM 1123 C CA . TYR A 1 138 ? 22.233 -4.611 -16.624 1.00 95.88 138 TYR A CA 1
ATOM 1124 C C . TYR A 1 138 ? 23.015 -4.037 -15.439 1.00 95.88 138 TYR A C 1
ATOM 1126 O O . TYR A 1 138 ? 22.411 -3.502 -14.523 1.00 95.88 138 TYR A O 1
ATOM 1134 N N . ARG A 1 139 ? 24.356 -4.058 -15.452 1.00 97.00 139 ARG A N 1
ATOM 1135 C CA . ARG A 1 139 ? 25.159 -3.428 -14.381 1.00 97.00 139 ARG A CA 1
ATOM 1136 C C . ARG A 1 139 ? 25.031 -1.904 -14.343 1.00 97.00 139 ARG A C 1
ATOM 1138 O O . ARG A 1 139 ? 25.188 -1.307 -13.279 1.00 97.00 139 ARG A O 1
ATOM 1145 N N . GLY A 1 140 ? 24.823 -1.263 -15.491 1.00 95.06 140 GLY A N 1
ATOM 1146 C CA . GLY A 1 140 ? 24.509 0.163 -15.565 1.00 95.06 140 GLY A CA 1
ATOM 1147 C C . GLY A 1 140 ? 23.168 0.455 -14.903 1.00 95.06 140 GLY A C 1
ATOM 1148 O O . GLY A 1 140 ? 23.122 1.208 -13.936 1.00 95.06 140 GLY A O 1
ATOM 1149 N N . GLU A 1 141 ? 22.123 -0.227 -15.365 1.00 94.25 141 GLU A N 1
ATOM 1150 C CA . GLU A 1 141 ? 20.753 -0.085 -14.867 1.00 94.25 141 GLU A CA 1
ATOM 1151 C C . GLU A 1 141 ? 20.645 -0.437 -13.384 1.00 94.25 141 GLU A C 1
ATOM 1153 O O . GLU A 1 141 ? 20.050 0.305 -12.613 1.00 94.25 141 GLU A O 1
ATOM 1158 N N . LEU A 1 142 ? 21.303 -1.510 -12.940 1.00 96.75 142 LEU A N 1
ATOM 1159 C CA . LEU A 1 142 ? 21.309 -1.926 -11.540 1.00 96.75 142 LEU A CA 1
ATOM 1160 C C . LEU A 1 142 ? 21.894 -0.837 -10.638 1.00 96.75 142 LE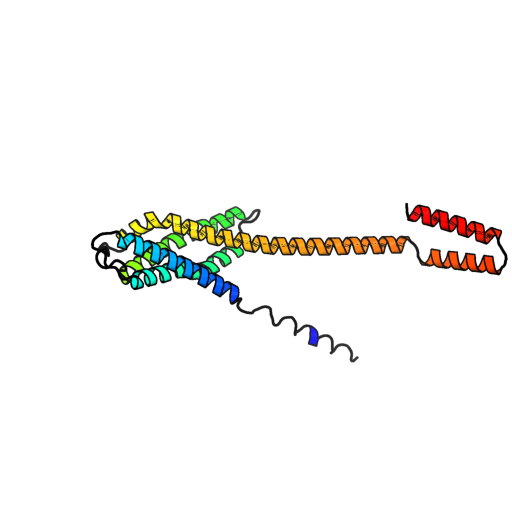U A C 1
ATOM 1162 O O . LEU A 1 142 ? 21.350 -0.578 -9.575 1.00 96.75 142 LEU A O 1
ATOM 1166 N N . ARG A 1 143 ? 22.953 -0.135 -11.052 1.00 96.94 143 ARG A N 1
ATOM 1167 C CA . ARG A 1 143 ? 23.511 0.964 -10.241 1.00 96.94 143 ARG A CA 1
ATOM 1168 C C . ARG A 1 143 ? 22.552 2.144 -10.089 1.00 96.94 143 ARG A C 1
ATOM 1170 O O . ARG A 1 143 ? 22.631 2.841 -9.084 1.00 96.94 143 ARG A O 1
ATOM 1177 N N . VAL A 1 144 ? 21.683 2.368 -11.071 1.00 94.19 144 VAL A N 1
ATOM 1178 C CA . VAL A 1 144 ? 20.765 3.513 -11.108 1.00 94.19 144 VAL A CA 1
ATOM 1179 C C . VAL A 1 144 ? 19.430 3.173 -10.442 1.00 94.19 144 VAL A C 1
ATOM 1181 O O . VAL A 1 144 ? 18.955 3.922 -9.592 1.00 94.19 144 VAL A O 1
ATOM 1184 N N . PHE A 1 145 ? 18.845 2.028 -10.787 1.00 95.62 145 PHE A N 1
ATOM 1185 C CA . PHE A 1 145 ? 17.471 1.672 -10.434 1.00 95.62 145 PHE A CA 1
ATOM 1186 C C . PHE A 1 145 ? 17.349 0.748 -9.222 1.00 95.62 145 PHE A C 1
ATOM 1188 O O . PHE A 1 145 ? 16.275 0.681 -8.636 1.00 95.62 145 PHE A O 1
ATOM 1195 N N . PHE A 1 146 ? 18.426 0.089 -8.772 1.00 97.00 146 PHE A N 1
ATOM 1196 C CA . PHE A 1 146 ? 18.335 -0.870 -7.663 1.00 97.00 146 PHE A CA 1
ATOM 1197 C C . PHE A 1 146 ? 17.754 -0.264 -6.384 1.00 97.00 146 PHE A C 1
ATOM 1199 O O . PHE A 1 146 ? 16.854 -0.847 -5.789 1.00 97.00 146 PHE A O 1
ATOM 1206 N N . LEU A 1 147 ? 18.252 0.903 -5.955 1.00 96.69 147 LEU A N 1
ATOM 1207 C CA . LEU A 1 147 ? 17.745 1.545 -4.740 1.00 96.69 147 LEU A CA 1
ATOM 1208 C C . LEU A 1 147 ? 16.296 1.996 -4.913 1.00 96.69 147 LEU A C 1
ATOM 1210 O O . LEU A 1 147 ? 15.507 1.858 -3.984 1.00 96.69 147 LEU A O 1
ATOM 1214 N N . PHE A 1 148 ? 15.944 2.500 -6.095 1.00 95.94 148 PHE A N 1
ATOM 1215 C CA . PHE A 1 148 ? 14.575 2.892 -6.397 1.00 95.94 148 PHE A CA 1
ATOM 1216 C C . PHE A 1 148 ? 13.624 1.695 -6.275 1.00 95.94 148 PHE A C 1
ATOM 1218 O O . PHE A 1 148 ? 12.691 1.747 -5.479 1.00 95.94 148 PHE A O 1
ATOM 1225 N N . ASP A 1 149 ? 13.915 0.589 -6.958 1.00 96.81 149 ASP A N 1
ATOM 1226 C CA . ASP A 1 149 ? 13.112 -0.637 -6.911 1.00 96.81 149 ASP A CA 1
ATOM 1227 C C . ASP A 1 149 ? 13.054 -1.246 -5.507 1.00 96.81 149 ASP A C 1
ATOM 1229 O O . ASP A 1 149 ? 12.000 -1.695 -5.050 1.00 96.81 149 ASP A O 1
ATOM 1233 N N . PHE A 1 150 ? 14.178 -1.216 -4.788 1.00 97.25 150 PHE A N 1
ATOM 1234 C CA . PHE A 1 150 ? 14.239 -1.621 -3.390 1.00 97.25 150 PHE A CA 1
ATOM 1235 C C . PHE A 1 150 ? 13.261 -0.799 -2.540 1.00 97.25 150 PHE A C 1
ATOM 1237 O O . PHE A 1 150 ? 12.474 -1.365 -1.781 1.00 97.25 150 PHE A O 1
ATOM 1244 N N . PHE A 1 151 ? 13.243 0.527 -2.688 1.00 97.69 151 PHE A N 1
ATOM 1245 C CA . PHE A 1 151 ? 12.307 1.374 -1.953 1.00 97.69 151 PHE A CA 1
ATOM 1246 C C . PHE A 1 151 ? 10.859 1.219 -2.420 1.00 97.69 151 PHE A C 1
ATOM 1248 O O . PHE A 1 151 ? 9.969 1.264 -1.575 1.00 97.69 151 PHE A O 1
ATOM 1255 N N . VAL A 1 152 ? 10.600 0.977 -3.709 1.00 96.81 152 VAL A N 1
ATOM 1256 C CA . VAL A 1 152 ? 9.247 0.672 -4.209 1.00 96.81 152 VAL A CA 1
ATOM 1257 C C . VAL A 1 152 ? 8.704 -0.589 -3.536 1.00 96.81 152 VAL A C 1
ATOM 1259 O O . VAL A 1 152 ? 7.573 -0.577 -3.049 1.00 96.81 152 VAL A O 1
ATOM 1262 N N . PHE A 1 153 ? 9.516 -1.643 -3.411 1.00 97.81 153 PHE A N 1
ATOM 1263 C CA . PHE A 1 153 ? 9.138 -2.851 -2.675 1.00 97.81 153 PHE A CA 1
ATOM 1264 C C . PHE A 1 153 ? 8.722 -2.533 -1.230 1.00 97.81 153 PHE A C 1
ATOM 1266 O O . PHE A 1 153 ? 7.642 -2.931 -0.784 1.00 97.81 153 PHE A O 1
ATOM 1273 N N . TRP A 1 154 ? 9.564 -1.801 -0.494 1.00 97.31 154 TRP A N 1
ATOM 1274 C CA . TRP A 1 154 ? 9.295 -1.461 0.907 1.00 97.31 154 TRP A CA 1
ATOM 1275 C C . TRP A 1 154 ? 8.123 -0.489 1.063 1.00 97.31 154 TRP A C 1
ATOM 1277 O O . TRP A 1 154 ? 7.383 -0.594 2.039 1.00 97.31 154 TRP A O 1
ATOM 1287 N N . ALA A 1 155 ? 7.901 0.404 0.098 1.00 97.19 155 ALA A N 1
ATOM 1288 C CA . ALA A 1 155 ? 6.739 1.284 0.066 1.00 97.19 155 ALA A CA 1
ATOM 1289 C C . ALA A 1 155 ? 5.442 0.484 -0.111 1.00 97.19 155 ALA A C 1
ATOM 1291 O O . ALA A 1 155 ? 4.497 0.694 0.647 1.00 97.19 155 ALA A O 1
ATOM 1292 N N . ILE A 1 156 ? 5.406 -0.481 -1.040 1.00 96.56 156 ILE A N 1
ATOM 1293 C CA . ILE A 1 156 ? 4.255 -1.382 -1.217 1.00 96.56 156 ILE A CA 1
ATOM 1294 C C . ILE A 1 156 ? 3.978 -2.150 0.079 1.00 96.56 156 ILE A C 1
ATOM 1296 O O . ILE A 1 156 ? 2.838 -2.189 0.545 1.00 96.56 156 ILE A O 1
ATOM 1300 N N . LEU A 1 157 ? 5.018 -2.733 0.683 1.00 95.56 157 LEU A N 1
ATOM 1301 C CA . LEU A 1 157 ? 4.890 -3.486 1.929 1.00 95.56 157 LEU A CA 1
ATOM 1302 C C . LEU A 1 157 ? 4.399 -2.598 3.086 1.00 95.56 157 LEU A C 1
ATOM 1304 O O . LEU A 1 157 ? 3.496 -2.989 3.823 1.00 95.56 157 LEU A O 1
ATOM 1308 N N . GLY A 1 158 ? 4.952 -1.389 3.217 1.00 94.50 158 GLY A N 1
ATOM 1309 C CA . GLY A 1 158 ? 4.580 -0.418 4.245 1.00 94.50 158 GLY A CA 1
ATOM 1310 C C . GLY A 1 158 ? 3.141 0.077 4.106 1.00 94.50 158 GLY A C 1
ATOM 1311 O O . GLY A 1 158 ? 2.412 0.117 5.095 1.00 94.50 158 GLY A O 1
ATOM 1312 N N . VAL A 1 159 ? 2.697 0.382 2.882 1.00 93.94 159 VAL A N 1
ATOM 1313 C CA . VAL A 1 159 ? 1.292 0.717 2.592 1.00 93.94 159 VAL A CA 1
ATOM 1314 C C . VAL A 1 159 ? 0.380 -0.459 2.945 1.00 93.94 159 VAL A C 1
ATOM 1316 O O . VAL A 1 159 ? -0.659 -0.261 3.573 1.00 93.94 159 VAL A O 1
ATOM 1319 N N . GLY A 1 160 ? 0.791 -1.687 2.614 1.00 92.50 160 GLY A N 1
ATOM 1320 C CA . GLY A 1 160 ? 0.097 -2.910 3.015 1.00 92.50 160 GLY A CA 1
ATOM 1321 C C . GLY A 1 160 ? -0.114 -3.017 4.522 1.00 92.50 160 GLY A C 1
ATOM 1322 O O . GLY A 1 160 ? -1.243 -3.194 4.977 1.00 92.50 160 GLY A O 1
ATOM 1323 N N . TYR A 1 161 ? 0.956 -2.844 5.300 1.00 91.88 161 TYR A N 1
ATOM 1324 C CA . TYR A 1 161 ? 0.873 -2.848 6.760 1.00 91.88 161 TYR A CA 1
ATOM 1325 C C . TYR A 1 161 ? 0.016 -1.714 7.312 1.00 91.88 161 TYR A C 1
ATOM 1327 O O . TYR A 1 161 ? -0.731 -1.942 8.258 1.00 91.88 161 TYR A O 1
ATOM 1335 N N . ALA A 1 162 ? 0.068 -0.517 6.726 1.00 91.75 162 ALA A N 1
ATOM 1336 C CA . ALA A 1 162 ? -0.776 0.592 7.158 1.00 91.75 162 ALA A CA 1
ATOM 1337 C C . ALA A 1 162 ? -2.273 0.266 7.000 1.00 91.75 162 ALA A C 1
ATOM 1339 O O . ALA A 1 162 ? -3.050 0.508 7.925 1.00 91.75 162 ALA A O 1
ATOM 1340 N N . PHE A 1 163 ? -2.672 -0.329 5.869 1.00 90.88 163 PHE A N 1
ATOM 1341 C CA . PHE A 1 163 ? -4.054 -0.763 5.648 1.00 90.88 163 PHE A CA 1
ATOM 1342 C C . PHE A 1 163 ? -4.471 -1.886 6.600 1.00 90.88 163 PHE A C 1
ATOM 1344 O O . PHE A 1 163 ? -5.506 -1.764 7.256 1.00 90.88 163 PHE A O 1
ATOM 1351 N N . ASP A 1 164 ? -3.659 -2.939 6.719 1.00 90.31 164 ASP A N 1
ATOM 1352 C CA . ASP A 1 164 ? -3.972 -4.085 7.579 1.00 90.31 164 ASP A CA 1
ATOM 1353 C C . ASP A 1 164 ? -4.028 -3.665 9.068 1.00 90.31 164 ASP A C 1
ATOM 1355 O O . ASP A 1 164 ? -4.888 -4.122 9.824 1.00 90.31 164 ASP A O 1
ATOM 1359 N N . TYR A 1 165 ? -3.156 -2.747 9.502 1.00 89.69 165 TYR A N 1
ATOM 1360 C CA . TYR A 1 165 ? -3.180 -2.186 10.855 1.00 89.69 165 TYR A CA 1
ATOM 1361 C C . TYR A 1 165 ? -4.427 -1.332 11.098 1.00 89.69 165 TYR A C 1
ATOM 1363 O O . TYR A 1 165 ? -5.053 -1.441 12.154 1.00 89.69 165 TYR A O 1
ATOM 1371 N N . HIS A 1 166 ? -4.815 -0.500 10.127 1.00 91.56 166 HIS A N 1
ATOM 1372 C CA . HIS A 1 166 ? -6.009 0.334 10.234 1.00 91.56 166 HIS A CA 1
ATOM 1373 C C . HIS A 1 166 ? -7.290 -0.507 10.346 1.00 91.56 166 HIS A C 1
ATOM 1375 O O . HIS A 1 166 ? -8.152 -0.203 11.169 1.00 91.56 166 HIS A O 1
ATOM 1381 N N . GLU A 1 167 ? -7.398 -1.591 9.574 1.00 90.75 167 GLU A N 1
ATOM 1382 C CA . GLU A 1 167 ? -8.531 -2.522 9.635 1.00 90.75 167 GLU A CA 1
ATOM 1383 C C . GLU A 1 167 ? -8.621 -3.196 11.015 1.00 90.75 167 GLU A C 1
ATOM 1385 O O . GLU A 1 167 ? -9.640 -3.077 11.699 1.00 90.75 167 GLU A O 1
ATOM 1390 N N . ARG A 1 168 ? -7.509 -3.764 11.503 1.00 90.94 168 ARG A N 1
ATOM 1391 C CA . ARG A 1 168 ? -7.423 -4.366 12.847 1.00 90.94 168 ARG A CA 1
ATOM 1392 C C . ARG A 1 168 ? -7.727 -3.373 13.965 1.00 90.94 168 ARG A C 1
ATOM 1394 O O . ARG A 1 168 ? -8.314 -3.741 14.981 1.00 90.94 168 ARG A O 1
ATOM 1401 N N . TYR A 1 169 ? -7.295 -2.122 13.819 1.00 93.06 169 TYR A N 1
ATOM 1402 C CA . TYR A 1 169 ? -7.563 -1.078 14.803 1.00 93.06 169 TYR A CA 1
ATOM 1403 C C . TYR A 1 169 ? -9.065 -0.788 14.901 1.00 93.06 169 TYR A C 1
ATOM 1405 O O . TYR A 1 169 ? -9.610 -0.783 16.004 1.00 93.06 169 TYR A O 1
ATOM 1413 N N . ARG A 1 170 ? -9.748 -0.635 13.760 1.00 94.88 170 ARG A N 1
ATOM 1414 C CA . ARG A 1 170 ? -11.201 -0.408 13.715 1.00 94.88 170 ARG A CA 1
ATOM 1415 C C . ARG A 1 170 ? -11.995 -1.584 14.278 1.00 94.88 170 ARG A C 1
ATOM 1417 O O . ARG A 1 170 ? -12.970 -1.373 14.997 1.00 94.88 170 ARG A O 1
ATOM 1424 N N . GLU A 1 171 ? -11.575 -2.813 13.992 1.00 95.81 171 GLU A N 1
ATOM 1425 C CA . GLU A 1 171 ? -12.192 -4.014 14.569 1.00 95.81 171 GLU A CA 1
ATOM 1426 C C . GLU A 1 171 ? -12.072 -4.030 16.096 1.00 95.81 171 GLU A C 1
ATOM 1428 O O . GLU A 1 171 ? -13.061 -4.249 16.800 1.00 95.81 171 GLU A O 1
ATOM 1433 N N . ARG A 1 172 ? -10.877 -3.737 16.622 1.00 95.69 172 ARG A N 1
ATOM 1434 C CA . ARG A 1 172 ? -10.633 -3.657 18.070 1.00 95.69 172 ARG A CA 1
ATOM 1435 C C . ARG A 1 172 ? -11.443 -2.548 18.729 1.00 95.69 172 ARG A C 1
ATOM 1437 O O . ARG A 1 172 ? -11.972 -2.759 19.816 1.00 95.69 172 ARG A O 1
ATOM 1444 N N . GLU A 1 173 ? -11.550 -1.390 18.088 1.00 96.19 173 GLU A N 1
ATOM 1445 C CA . GLU A 1 173 ? -12.347 -0.267 18.583 1.00 96.19 173 GLU A CA 1
ATOM 1446 C C . GLU A 1 173 ? -13.840 -0.624 18.647 1.00 96.19 173 GLU A C 1
ATOM 1448 O O . GLU A 1 173 ? -14.487 -0.413 19.677 1.00 96.19 173 GLU A O 1
ATOM 1453 N N . SER A 1 174 ? -14.369 -1.250 17.591 1.00 96.56 174 SER A N 1
ATOM 1454 C CA . SER A 1 174 ? -15.748 -1.745 17.555 1.00 96.56 174 SER A CA 1
ATOM 1455 C C . SER A 1 174 ? -16.006 -2.775 18.658 1.00 96.56 174 SER A C 1
ATOM 1457 O O . SER A 1 174 ? -16.976 -2.652 19.408 1.00 96.56 174 SER A O 1
ATOM 1459 N N . LEU A 1 175 ? -15.117 -3.761 18.809 1.00 97.31 175 LEU A N 1
ATOM 1460 C CA . LEU A 1 175 ? -15.229 -4.779 19.854 1.00 97.31 175 LEU A CA 1
ATOM 1461 C C . LEU A 1 175 ? -15.169 -4.160 21.258 1.00 97.31 175 LEU A C 1
ATOM 1463 O O . LEU A 1 175 ? -15.974 -4.500 22.123 1.00 97.31 175 LEU A O 1
ATOM 1467 N N . ALA A 1 176 ? -14.260 -3.211 21.488 1.00 97.56 176 ALA A N 1
ATOM 1468 C CA . ALA A 1 176 ? -14.148 -2.515 22.765 1.00 97.56 176 ALA A CA 1
ATOM 1469 C C . ALA A 1 176 ? -15.418 -1.716 23.105 1.00 97.56 176 ALA A C 1
ATOM 1471 O O . ALA A 1 176 ? -15.842 -1.705 24.261 1.00 97.56 176 ALA A O 1
ATOM 1472 N N . SER A 1 177 ? -16.044 -1.074 22.115 1.00 96.81 177 SER A N 1
ATOM 1473 C CA . SER A 1 177 ? -17.324 -0.377 22.286 1.00 96.81 177 SER A CA 1
ATOM 1474 C C . SER A 1 177 ? -18.450 -1.340 22.682 1.00 96.81 177 SER A C 1
ATOM 1476 O O . SER A 1 177 ? -19.173 -1.091 23.649 1.00 96.81 177 SER A O 1
ATOM 1478 N N . GLN A 1 178 ? -18.543 -2.492 22.008 1.00 97.50 178 GLN A N 1
ATOM 1479 C CA . GLN A 1 178 ? -19.531 -3.530 22.324 1.00 97.50 178 GLN A CA 1
ATOM 1480 C C . GLN A 1 178 ? -19.353 -4.082 23.744 1.00 97.50 178 GLN A C 1
ATOM 1482 O O . GLN A 1 178 ? -20.325 -4.175 24.493 1.00 97.50 178 GLN A O 1
ATOM 1487 N N . LEU A 1 179 ? -18.116 -4.382 24.149 1.00 98.00 179 LEU A N 1
ATOM 1488 C CA . LEU A 1 179 ? -17.816 -4.870 25.499 1.00 98.00 179 LEU A CA 1
ATOM 1489 C C . LEU A 1 179 ? -18.157 -3.834 26.580 1.00 98.00 179 LEU A C 1
ATOM 1491 O O . LEU A 1 179 ? -18.700 -4.192 27.623 1.00 98.00 179 LEU A O 1
ATOM 1495 N N . LYS A 1 180 ? -17.900 -2.541 26.331 1.00 97.19 180 LYS A N 1
ATOM 1496 C CA . LYS A 1 180 ? -18.301 -1.459 27.248 1.00 97.19 180 LYS A CA 1
ATOM 1497 C C . LYS A 1 180 ? -19.819 -1.366 27.398 1.00 97.19 180 LYS A C 1
ATOM 1499 O O . LYS A 1 180 ? -20.302 -1.214 28.517 1.00 97.19 180 LYS A O 1
ATOM 1504 N N . ALA A 1 181 ? -20.564 -1.483 26.298 1.00 97.00 181 ALA A N 1
ATOM 1505 C CA . ALA A 1 181 ? -22.025 -1.471 26.333 1.00 97.00 181 ALA A CA 1
ATOM 1506 C C . ALA A 1 181 ? -22.587 -2.673 27.111 1.00 97.00 181 ALA A C 1
ATOM 1508 O O . ALA A 1 181 ? -23.470 -2.504 27.949 1.00 97.00 181 ALA A O 1
ATOM 1509 N N . GLN A 1 182 ? -22.032 -3.871 26.896 1.00 97.19 182 GLN A N 1
ATOM 1510 C CA . GLN A 1 182 ? -22.411 -5.075 27.642 1.00 97.19 182 GLN A CA 1
ATOM 1511 C C . GLN A 1 182 ? -22.119 -4.942 29.141 1.00 97.19 182 GLN A C 1
ATOM 1513 O O . GLN A 1 182 ? -22.955 -5.307 29.964 1.00 97.19 182 GLN A O 1
ATOM 1518 N N . LEU A 1 183 ? -20.966 -4.374 29.505 1.00 97.75 183 LEU A N 1
ATOM 1519 C CA . LEU A 1 183 ? -20.612 -4.116 30.900 1.00 97.75 183 LEU A CA 1
ATOM 1520 C C . LEU A 1 183 ? -21.595 -3.136 31.552 1.00 97.75 183 LEU A C 1
ATOM 1522 O O . LEU A 1 183 ? -22.085 -3.410 32.646 1.00 97.75 183 LEU A O 1
ATOM 1526 N N . ALA A 1 184 ? -21.921 -2.028 30.880 1.00 94.75 184 ALA A N 1
ATOM 1527 C CA . ALA A 1 184 ? -22.886 -1.051 31.386 1.00 94.75 184 ALA A CA 1
ATOM 1528 C C . ALA A 1 184 ? -24.282 -1.671 31.576 1.00 94.75 184 ALA A C 1
ATOM 1530 O O . ALA A 1 184 ? -24.936 -1.433 32.592 1.00 94.75 184 ALA A O 1
ATOM 1531 N N . GLN A 1 185 ? -24.714 -2.519 30.639 1.00 95.75 185 GLN A N 1
ATOM 1532 C CA . GLN A 1 185 ? -25.978 -3.245 30.742 1.00 95.75 185 GLN A CA 1
ATOM 1533 C C . GLN A 1 185 ? -25.982 -4.219 31.930 1.00 95.75 185 GLN A C 1
ATOM 1535 O O . GLN A 1 185 ? -26.930 -4.223 32.712 1.00 95.75 185 GLN A O 1
ATOM 1540 N N . ALA A 1 186 ? -24.911 -4.994 32.117 1.00 93.94 186 ALA A N 1
ATOM 1541 C CA . ALA A 1 186 ? -24.786 -5.918 33.244 1.00 93.94 186 ALA A CA 1
ATOM 1542 C C . ALA A 1 186 ? -24.766 -5.185 34.599 1.00 93.94 186 ALA A C 1
ATOM 1544 O O . ALA A 1 186 ? -25.374 -5.641 35.569 1.00 93.94 186 ALA A O 1
ATOM 1545 N N . GLN A 1 187 ? -24.111 -4.021 34.672 1.00 91.06 187 GLN A N 1
ATOM 1546 C CA . GLN A 1 187 ? -24.138 -3.164 35.861 1.00 91.06 187 GLN A CA 1
ATOM 1547 C C . GLN A 1 187 ? -25.549 -2.643 36.155 1.00 91.06 187 GLN A C 1
ATOM 1549 O O . GLN A 1 187 ? -25.986 -2.681 37.304 1.00 91.06 187 GLN A O 1
ATOM 1554 N N . LEU A 1 188 ? -26.284 -2.215 35.125 1.00 91.50 188 LEU A N 1
ATOM 1555 C CA . LEU A 1 188 ? -27.669 -1.765 35.256 1.00 91.50 188 LEU A CA 1
ATOM 1556 C C . LEU A 1 188 ? -28.599 -2.895 35.725 1.00 91.50 188 LEU A C 1
ATOM 1558 O O . LEU A 1 188 ? -29.456 -2.676 36.578 1.00 91.50 188 LEU A O 1
ATOM 1562 N N . GLU A 1 189 ? -28.434 -4.108 35.200 1.00 88.12 189 GLU A N 1
ATOM 1563 C CA . GLU A 1 189 ? -29.196 -5.283 35.637 1.00 88.12 189 GLU A CA 1
ATOM 1564 C C . GLU A 1 189 ? -28.878 -5.670 37.084 1.00 88.12 189 GLU A C 1
ATOM 1566 O O . GLU A 1 189 ? -29.799 -5.915 37.863 1.00 88.12 189 GLU A O 1
ATOM 1571 N N . SER A 1 190 ? -27.602 -5.637 37.478 1.00 87.38 190 SER A N 1
ATOM 1572 C CA . SER A 1 190 ? -27.182 -5.843 38.869 1.00 87.38 190 SER A CA 1
ATOM 1573 C C . SER A 1 190 ? -27.819 -4.819 39.812 1.00 87.38 190 SER A C 1
ATOM 1575 O O . SER A 1 190 ? -28.407 -5.194 40.827 1.00 87.38 190 SER A O 1
ATOM 1577 N N . LEU A 1 191 ? -27.794 -3.535 39.440 1.00 82.81 191 LEU A N 1
ATOM 1578 C CA . LEU A 1 191 ? -28.409 -2.468 40.229 1.00 82.81 191 LEU A CA 1
ATOM 1579 C C . LEU A 1 191 ? -29.931 -2.655 40.355 1.00 82.81 191 LEU A C 1
ATOM 1581 O O . LEU A 1 191 ? -30.491 -2.518 41.441 1.00 82.81 191 LEU A O 1
ATOM 1585 N N . LYS A 1 192 ? -30.611 -3.046 39.269 1.00 76.44 192 LYS A N 1
ATOM 1586 C CA . LYS A 1 192 ? -32.047 -3.372 39.298 1.00 76.44 192 LYS A CA 1
ATOM 1587 C C . LYS A 1 192 ? -32.368 -4.554 40.213 1.00 76.44 192 LYS A C 1
ATOM 1589 O O . LYS A 1 192 ? -33.402 -4.528 40.878 1.00 76.44 192 LYS A O 1
ATOM 1594 N N . MET A 1 193 ? -31.514 -5.580 40.253 1.00 78.12 193 MET A N 1
ATOM 1595 C CA . MET A 1 193 ? -31.693 -6.723 41.156 1.00 78.12 193 MET A CA 1
ATOM 1596 C C . MET A 1 193 ? -31.527 -6.324 42.627 1.00 78.12 193 MET A C 1
ATOM 1598 O O . MET A 1 193 ? -32.299 -6.792 43.463 1.00 78.12 193 MET A O 1
ATOM 1602 N N . GLN A 1 194 ? -30.584 -5.428 42.939 1.00 74.88 194 GLN A N 1
ATOM 1603 C CA . GLN A 1 194 ? -30.383 -4.923 44.305 1.00 74.88 194 GLN A CA 1
ATOM 1604 C C . GLN A 1 194 ? -31.591 -4.135 44.834 1.00 74.88 194 GLN A C 1
ATOM 1606 O O . GLN A 1 194 ? -31.885 -4.198 46.025 1.00 74.88 194 GLN A O 1
ATOM 1611 N N . LEU A 1 195 ? -32.354 -3.464 43.964 1.00 71.12 195 LEU A N 1
ATOM 1612 C CA . LEU A 1 195 ? -33.536 -2.683 44.352 1.00 71.12 195 LEU A CA 1
ATOM 1613 C C . LEU A 1 195 ? -34.773 -3.518 44.755 1.00 71.12 195 LEU A C 1
ATOM 1615 O O . LEU A 1 195 ? -35.837 -2.935 44.945 1.00 71.12 195 LEU A O 1
ATOM 1619 N N . HIS A 1 196 ? -34.666 -4.851 44.890 1.00 71.25 196 HIS A N 1
ATOM 1620 C CA . HIS A 1 196 ? -35.743 -5.785 45.277 1.00 71.25 196 HIS A CA 1
ATOM 1621 C C . HIS A 1 196 ? -37.162 -5.286 44.915 1.00 71.25 196 HIS A C 1
ATOM 1623 O O . HIS A 1 196 ? -37.949 -4.939 45.800 1.00 71.25 196 HIS A O 1
ATOM 1629 N N . PRO A 1 197 ? -37.548 -5.274 43.623 1.00 74.44 197 PRO A N 1
ATOM 1630 C CA . PRO A 1 197 ? -38.817 -4.684 43.181 1.00 74.44 197 PRO A CA 1
ATOM 1631 C C . PRO A 1 197 ? -40.038 -5.252 43.916 1.00 74.44 197 PRO A C 1
ATOM 1633 O O . PRO A 1 197 ? -41.003 -4.548 44.202 1.00 74.44 197 PRO A O 1
ATOM 1636 N N . HIS A 1 198 ? -39.979 -6.535 44.278 1.00 77.19 198 HIS A N 1
ATOM 1637 C CA . HIS A 1 198 ? -41.032 -7.198 45.037 1.00 77.19 198 HIS A CA 1
ATOM 1638 C C . HIS A 1 198 ? -41.193 -6.638 46.458 1.00 77.19 198 HIS A C 1
ATOM 1640 O O . HIS A 1 198 ? -42.318 -6.520 46.935 1.00 77.19 198 HIS A O 1
ATOM 1646 N N . PHE A 1 199 ? -40.101 -6.238 47.116 1.00 83.69 199 PHE A N 1
ATOM 1647 C CA . PHE A 1 199 ? -40.159 -5.587 48.423 1.00 83.69 199 PHE A CA 1
ATOM 1648 C C . PHE A 1 199 ? -40.895 -4.246 48.335 1.00 83.69 199 PHE A C 1
ATOM 1650 O O . PHE A 1 199 ? -41.779 -3.987 49.150 1.00 83.69 199 PHE A O 1
ATOM 1657 N N . LEU A 1 200 ? -40.603 -3.434 47.312 1.00 83.56 200 LEU A N 1
ATOM 1658 C CA . LEU A 1 200 ? -41.313 -2.174 47.071 1.00 83.56 200 LEU A CA 1
ATOM 1659 C C . LEU A 1 200 ? -42.818 -2.407 46.866 1.00 83.56 200 LEU A C 1
ATOM 1661 O O . LEU A 1 200 ? -43.633 -1.770 47.535 1.00 83.56 200 LEU A O 1
ATOM 1665 N N . PHE A 1 201 ? -43.203 -3.359 46.008 1.00 84.56 201 PHE A N 1
ATOM 1666 C CA . PHE A 1 201 ? -44.618 -3.678 45.782 1.00 84.56 201 PHE A CA 1
ATOM 1667 C C . PHE A 1 201 ? -45.311 -4.239 47.029 1.00 84.56 201 PHE A C 1
ATOM 1669 O O . PHE A 1 201 ? -46.427 -3.822 47.337 1.00 84.56 201 PHE A O 1
ATOM 1676 N N . ASN A 1 202 ? -44.659 -5.129 47.780 1.00 85.69 202 ASN A N 1
ATOM 1677 C CA . ASN A 1 202 ? -45.207 -5.676 49.023 1.00 85.69 202 ASN A CA 1
ATOM 1678 C C . ASN A 1 202 ? -45.382 -4.594 50.090 1.00 85.69 202 ASN A C 1
ATOM 1680 O O . ASN A 1 202 ? -46.404 -4.566 50.779 1.00 85.69 202 ASN A O 1
ATOM 1684 N N . THR A 1 203 ? -44.423 -3.674 50.198 1.00 88.81 203 THR A N 1
ATOM 1685 C CA . THR A 1 203 ? -44.508 -2.549 51.133 1.00 88.81 203 THR A CA 1
ATOM 1686 C C . THR A 1 203 ? -45.684 -1.644 50.767 1.00 88.81 203 THR A C 1
ATOM 1688 O O . THR A 1 203 ? -46.516 -1.352 51.623 1.00 88.81 203 THR A O 1
ATOM 1691 N N . LEU A 1 204 ? -45.841 -1.289 49.486 1.00 89.94 204 LEU A N 1
ATOM 1692 C CA . LEU A 1 204 ? -46.981 -0.500 48.998 1.00 89.94 204 LEU A CA 1
ATOM 1693 C C . LEU A 1 204 ? -48.330 -1.202 49.210 1.00 89.94 204 LEU A C 1
ATOM 1695 O O . LEU A 1 204 ? -49.286 -0.565 49.651 1.00 89.94 204 LEU A O 1
ATOM 1699 N N . HIS A 1 205 ? -48.419 -2.509 48.948 1.00 90.62 205 HIS A N 1
ATOM 1700 C CA . HIS A 1 205 ? -49.629 -3.287 49.228 1.00 90.62 205 HIS A CA 1
ATOM 1701 C C . HIS A 1 205 ? -49.977 -3.295 50.719 1.00 90.62 205 HIS A C 1
ATOM 1703 O O . HIS A 1 205 ? -51.145 -3.144 51.077 1.00 90.62 205 HIS A O 1
ATOM 1709 N N . THR A 1 206 ? -48.974 -3.421 51.587 1.00 91.56 206 THR A N 1
ATOM 1710 C CA . THR A 1 206 ? -49.178 -3.410 53.039 1.00 91.56 206 THR A CA 1
ATOM 1711 C C . THR A 1 206 ? -49.642 -2.029 53.511 1.00 91.56 206 THR A C 1
ATOM 1713 O O . THR A 1 206 ? -50.609 -1.938 54.265 1.00 91.56 206 THR A O 1
ATOM 1716 N N . ILE A 1 207 ? -49.049 -0.944 52.996 1.00 92.06 207 ILE A N 1
ATOM 1717 C CA . ILE A 1 207 ? -49.517 0.433 53.239 1.00 92.06 207 ILE A CA 1
ATOM 1718 C C . ILE A 1 207 ? -50.980 0.585 52.794 1.00 92.06 207 ILE A C 1
ATOM 1720 O O . ILE A 1 207 ? -51.804 1.095 53.552 1.00 92.06 207 ILE A O 1
ATOM 1724 N N . ALA A 1 208 ? -51.332 0.107 51.595 1.00 91.06 208 ALA A N 1
ATOM 1725 C CA . ALA A 1 208 ? -52.702 0.173 51.083 1.00 91.06 208 ALA A CA 1
ATOM 1726 C C . ALA A 1 208 ? -53.701 -0.602 51.964 1.00 91.06 208 ALA A C 1
ATOM 1728 O O . ALA A 1 208 ? -54.829 -0.144 52.155 1.00 91.06 208 ALA A O 1
ATOM 1729 N N . GLY A 1 209 ? -53.290 -1.744 52.525 1.00 93.69 209 GLY A N 1
ATOM 1730 C CA . GLY A 1 209 ? -54.064 -2.498 53.512 1.00 93.69 209 GLY A CA 1
ATOM 1731 C C . GLY A 1 209 ? -54.295 -1.709 54.803 1.00 93.69 209 GLY A C 1
ATOM 1732 O O . GLY A 1 209 ? -55.440 -1.551 55.216 1.00 93.69 209 GLY A O 1
ATOM 1733 N N . LEU A 1 210 ? -53.236 -1.134 55.385 1.00 91.50 210 LEU A N 1
ATOM 1734 C CA . LEU A 1 210 ? -53.319 -0.321 56.608 1.00 91.50 210 LEU A CA 1
ATOM 1735 C C . LEU A 1 210 ? -54.226 0.904 56.435 1.00 91.50 210 LEU A C 1
ATOM 1737 O O . LEU A 1 210 ? -55.013 1.224 57.325 1.00 91.50 210 LEU A O 1
ATOM 1741 N N . VAL A 1 211 ? -54.173 1.563 55.273 1.00 90.94 211 VAL A N 1
ATOM 1742 C CA . VAL A 1 211 ? -55.073 2.682 54.950 1.00 90.94 211 VAL A CA 1
ATOM 1743 C C . VAL A 1 211 ? -56.533 2.221 54.892 1.00 90.94 211 VAL A C 1
ATOM 1745 O O . VAL A 1 211 ? -57.394 2.886 55.466 1.00 90.94 211 VAL A O 1
ATOM 1748 N N . ARG A 1 212 ? -56.830 1.078 54.252 1.00 92.88 212 ARG A N 1
ATOM 1749 C CA . ARG A 1 212 ? -58.200 0.523 54.200 1.00 92.88 212 ARG A CA 1
ATOM 1750 C C . ARG A 1 212 ? -58.718 0.104 55.574 1.00 92.88 212 ARG A C 1
ATOM 1752 O O . ARG A 1 212 ? -59.899 0.291 55.844 1.00 92.88 212 ARG A O 1
ATOM 1759 N N . SER A 1 213 ? -57.845 -0.410 56.436 1.00 93.88 213 SER A N 1
ATOM 1760 C CA . SER A 1 213 ? -58.164 -0.778 57.822 1.00 93.88 213 SER A CA 1
ATOM 1761 C C . SER A 1 213 ? -58.233 0.425 58.777 1.00 93.88 213 SER A C 1
ATOM 1763 O O . SER A 1 213 ? -58.457 0.248 59.969 1.00 93.88 213 SER A O 1
ATOM 1765 N N . ASN A 1 214 ? -58.066 1.653 58.267 1.00 90.81 214 ASN A N 1
ATOM 1766 C CA . ASN A 1 214 ? -58.068 2.906 59.026 1.00 90.81 214 ASN A CA 1
ATOM 1767 C C . ASN A 1 214 ? -56.936 3.022 60.079 1.00 90.81 214 ASN A C 1
ATOM 1769 O O . ASN A 1 214 ? -57.011 3.831 61.006 1.00 90.81 214 ASN A O 1
ATOM 1773 N N . GLU A 1 215 ? -55.842 2.270 59.909 1.00 93.25 215 GLU A N 1
ATOM 1774 C CA . GLU A 1 215 ? -54.642 2.301 60.758 1.00 93.25 215 GLU A CA 1
ATOM 1775 C C . GLU A 1 215 ? -53.673 3.417 60.336 1.00 93.25 215 GLU A C 1
ATOM 1777 O O . GLU A 1 215 ? -52.553 3.194 59.862 1.00 93.25 215 GLU A O 1
ATOM 1782 N N . ARG A 1 216 ? -54.116 4.669 60.496 1.00 90.56 216 ARG A N 1
ATOM 1783 C CA . ARG A 1 216 ? -53.419 5.848 59.953 1.00 90.56 216 ARG A CA 1
ATOM 1784 C C . ARG A 1 216 ? -51.968 5.994 60.444 1.00 90.56 216 ARG A C 1
ATOM 1786 O O . ARG A 1 216 ? -51.101 6.324 59.641 1.00 90.56 216 ARG A O 1
ATOM 1793 N N . HIS A 1 217 ? -51.691 5.753 61.728 1.00 91.12 217 HIS A N 1
ATOM 1794 C CA . HIS A 1 217 ? -50.336 5.905 62.286 1.00 91.12 217 HIS A CA 1
ATOM 1795 C C . HIS A 1 217 ? -49.349 4.876 61.711 1.00 91.12 217 HIS A C 1
ATOM 1797 O O . HIS A 1 217 ? -48.262 5.249 61.272 1.00 91.12 217 HIS A O 1
ATOM 1803 N N . SER A 1 218 ? -49.744 3.601 61.645 1.00 89.69 218 SER A N 1
ATOM 1804 C CA . SER A 1 218 ? -48.930 2.519 61.074 1.00 89.69 218 SER A CA 1
ATOM 1805 C C . SER A 1 218 ? -48.616 2.765 59.593 1.00 89.69 218 SER A C 1
ATOM 1807 O O . SER A 1 218 ? -47.478 2.586 59.160 1.00 89.69 218 SER A O 1
ATOM 1809 N N . ALA A 1 219 ? -49.606 3.236 58.821 1.00 92.12 219 ALA A N 1
ATOM 1810 C CA . ALA A 1 219 ? -49.426 3.567 57.408 1.00 92.12 219 ALA A CA 1
ATOM 1811 C C . ALA A 1 219 ? -48.413 4.710 57.199 1.00 92.12 219 ALA A C 1
ATOM 1813 O O . ALA A 1 219 ? -47.531 4.594 56.350 1.00 92.12 219 ALA A O 1
ATOM 1814 N N . ILE A 1 220 ? -48.503 5.786 57.992 1.00 91.56 220 ILE A N 1
ATOM 1815 C CA . ILE A 1 220 ? -47.578 6.931 57.913 1.00 91.56 220 ILE A CA 1
ATOM 1816 C C . ILE A 1 220 ? -46.143 6.507 58.252 1.00 91.56 220 ILE A C 1
ATOM 1818 O O . ILE A 1 220 ? -45.218 6.867 57.525 1.00 91.56 220 ILE A O 1
ATOM 1822 N N . ASN A 1 221 ? -45.952 5.696 59.298 1.00 92.88 221 ASN A N 1
ATOM 1823 C CA . ASN A 1 221 ? -44.625 5.213 59.690 1.00 92.88 221 ASN A CA 1
ATOM 1824 C C . ASN A 1 221 ? -43.968 4.359 58.597 1.00 92.88 221 ASN A C 1
ATOM 1826 O O . ASN A 1 221 ? -42.781 4.521 58.322 1.00 92.88 221 ASN A O 1
ATOM 1830 N N . MET A 1 222 ? -44.730 3.489 57.928 1.00 90.12 222 MET A N 1
ATOM 1831 C CA . MET A 1 222 ? -44.200 2.712 56.805 1.00 90.12 222 MET A CA 1
ATOM 1832 C C . MET A 1 222 ? -43.863 3.575 55.583 1.00 90.12 222 MET A C 1
ATOM 1834 O O . MET A 1 222 ? -42.871 3.301 54.914 1.00 90.12 222 MET A O 1
ATOM 1838 N N . ILE A 1 223 ? -44.642 4.623 55.293 1.00 92.12 223 ILE A N 1
ATOM 1839 C CA . ILE A 1 223 ? -44.331 5.573 54.208 1.00 92.12 223 ILE A CA 1
ATOM 1840 C C . ILE A 1 223 ? -43.029 6.333 54.499 1.00 92.12 223 ILE A C 1
ATOM 1842 O O . ILE A 1 223 ? -42.208 6.507 53.595 1.00 92.12 223 ILE A O 1
ATOM 1846 N N . ALA A 1 224 ? -42.827 6.765 55.748 1.00 92.19 224 ALA A N 1
ATOM 1847 C CA . ALA A 1 224 ? -41.593 7.421 56.175 1.00 92.19 224 ALA A CA 1
ATOM 1848 C C . ALA A 1 224 ? -40.389 6.474 56.041 1.00 92.19 224 ALA A C 1
ATOM 1850 O O . ALA A 1 224 ? -39.422 6.814 55.365 1.00 92.19 224 ALA A O 1
ATOM 1851 N N . GLY A 1 225 ? -40.498 5.243 56.558 1.00 89.06 225 GLY A N 1
ATOM 1852 C CA . GLY A 1 225 ? -39.441 4.234 56.435 1.00 89.06 225 GLY A CA 1
ATOM 1853 C C . GLY A 1 225 ? -39.115 3.862 54.983 1.00 89.06 225 GLY A C 1
ATOM 1854 O O . GLY A 1 225 ? -37.947 3.712 54.633 1.00 89.06 225 GLY A O 1
ATOM 1855 N N . LEU A 1 226 ? -40.124 3.777 54.108 1.00 89.25 226 LEU A N 1
ATOM 1856 C CA . LEU A 1 226 ? -39.923 3.556 52.673 1.00 89.25 226 LEU A CA 1
ATOM 1857 C C . LEU A 1 226 ? -39.212 4.741 51.998 1.00 89.25 226 LEU A C 1
ATOM 1859 O O . LEU A 1 226 ? -38.367 4.528 51.131 1.00 89.25 226 LEU A O 1
ATOM 1863 N N . SER A 1 227 ? -39.535 5.977 52.398 1.00 88.00 227 SER A N 1
ATOM 1864 C CA . SER A 1 227 ? -38.881 7.189 51.882 1.00 88.00 227 SER A CA 1
ATOM 1865 C C . SER A 1 227 ? -37.417 7.280 52.309 1.00 88.00 227 SER A C 1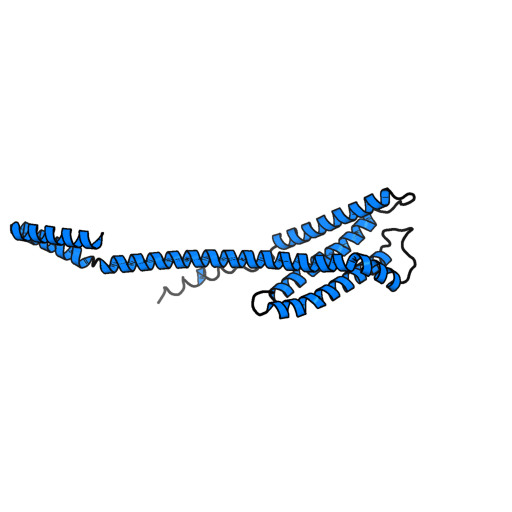
ATOM 1867 O O . SER A 1 227 ? -36.576 7.636 51.485 1.00 88.00 227 SER A O 1
ATOM 1869 N N . ASP A 1 228 ? -37.101 6.927 53.558 1.00 87.88 228 ASP A N 1
ATOM 1870 C CA . ASP A 1 228 ? -35.723 6.902 54.061 1.00 87.88 228 ASP A CA 1
ATOM 1871 C C . ASP A 1 228 ? -34.889 5.825 53.356 1.00 87.88 228 ASP A C 1
ATOM 1873 O O . ASP A 1 228 ? -33.743 6.079 52.982 1.00 87.88 228 ASP A O 1
ATOM 1877 N N . LEU A 1 229 ? -35.473 4.648 53.108 1.00 84.19 229 LEU A N 1
ATOM 1878 C CA . LEU A 1 229 ? -34.816 3.556 52.386 1.00 84.19 229 LEU A CA 1
ATOM 1879 C C . LEU A 1 229 ? -34.543 3.937 50.919 1.00 84.19 229 LEU A C 1
ATOM 1881 O O . LEU A 1 229 ? -33.430 3.753 50.433 1.00 84.19 229 LEU A O 1
ATOM 1885 N N . LEU A 1 230 ? -35.520 4.533 50.221 1.00 82.75 230 LEU A N 1
ATOM 1886 C CA . LEU A 1 230 ? -35.337 5.019 48.845 1.00 82.75 230 LEU A CA 1
ATOM 1887 C C . LEU A 1 230 ? -34.309 6.152 48.750 1.00 82.75 230 LEU A C 1
ATOM 1889 O O . LEU A 1 230 ? -33.567 6.203 47.774 1.00 82.75 230 LEU A O 1
ATOM 1893 N N . ARG A 1 231 ? -34.241 7.036 49.755 1.00 84.00 231 ARG A N 1
ATOM 1894 C CA . ARG A 1 231 ? -33.232 8.101 49.815 1.00 84.00 231 ARG A CA 1
ATOM 1895 C C . ARG A 1 231 ? -31.817 7.529 49.899 1.00 84.00 231 ARG A C 1
ATOM 1897 O O . ARG A 1 231 ? -30.985 7.898 49.084 1.00 84.00 231 ARG A O 1
ATOM 1904 N N . HIS A 1 232 ? -31.585 6.560 50.787 1.00 80.06 232 HIS A N 1
ATOM 1905 C CA . HIS A 1 232 ? -30.286 5.885 50.913 1.00 80.06 232 HIS A CA 1
ATOM 1906 C C . HIS A 1 232 ? -29.897 5.041 49.687 1.00 80.06 232 HIS A C 1
ATOM 1908 O O . HIS A 1 232 ? -28.726 4.729 49.523 1.00 80.06 232 HIS A O 1
ATOM 1914 N N . ALA A 1 233 ? -30.858 4.624 48.855 1.00 74.00 233 ALA A N 1
ATOM 1915 C CA . ALA A 1 233 ? -30.591 3.851 47.639 1.00 74.00 233 ALA A CA 1
ATOM 1916 C C . ALA A 1 233 ? -30.322 4.721 46.392 1.00 74.00 233 ALA A C 1
ATOM 1918 O O . ALA A 1 233 ? -29.903 4.189 45.364 1.00 74.00 233 ALA A O 1
ATOM 1919 N N . LEU A 1 234 ? -30.627 6.024 46.455 1.00 70.94 234 LEU A N 1
ATOM 1920 C CA . LEU A 1 234 ? -30.478 6.987 45.354 1.00 70.94 234 LEU A CA 1
ATOM 1921 C C . LEU A 1 234 ? -29.334 7.994 45.569 1.00 70.94 234 LEU A C 1
ATOM 1923 O O . LEU A 1 234 ? -28.917 8.623 44.595 1.00 70.94 234 LEU A O 1
ATOM 1927 N N . GLU A 1 235 ? -28.873 8.163 46.810 1.00 63.12 235 GLU A N 1
ATOM 1928 C CA . GLU A 1 235 ? -27.637 8.876 47.183 1.00 63.12 235 GLU A CA 1
ATOM 1929 C C . GLU A 1 235 ? -26.409 7.961 47.065 1.00 63.12 235 GLU A C 1
ATOM 1931 O O . GLU A 1 235 ? -25.358 8.463 46.603 1.00 63.12 235 GLU A O 1
#

Radius of gyration: 36.59 Å; chains: 1; bounding box: 85×50×95 Å

pLDDT: mean 85.8, std 15.01, range [38.56, 98.0]

Sequence (235 aa):
MKDAAHITYSAESIDATASGINWLKWTTLFGFWTLFSFLYANQIYFEMRHTPGMNHSWW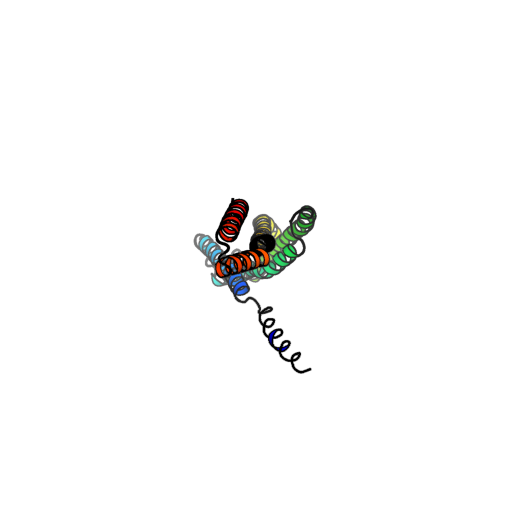RIAFWQLAVWYAWGFLTPIILGLGRRFPGEGASWLRSLAIHLPFSVIVAATHVAAATYLKMLIKPFDVWSSMDPFMAQYRGELRVFFLFDFFVFWAILGVGYAFDYHERYRERESLASQLKAQLAQAQLESLKMQLHPHFLFNTLHTIAGLVRSNERHSAINMIAGLSDLLRHALE